Protein AF-A0A7C4L630-F1 (afdb_monomer_lite)

pLDDT: mean 84.35, std 18.17, range [33.28, 98.81]

Secondary structure (DSSP, 8-state):
----HHHHHHHHHHHHHHHHHHHHHHTTSS-TTTTPEEPS--PPEEE-SEEEEETTEEEEE-SEEE---TTPEE--SSSEEEEEEEEETTTEEEEEEEESS-SS---EEEEEEESS-SS--SSEEE-SSSSP-TTT-SEEEEEEEEEETTEEEEEEEEEEEEEEETTEEEEEE--S-TTTTT-EEE-TTS-B-BSSSS-B-B-B-EE-TTS--EEBB--STT-SSBEEEEEGGGTB-GGGSEE-PPPS------SS--TT-----

Sequence (265 aa):
MLLNSNIKLKIITRIFLFLILFSSTYLQAYEDCNLCFNTPWTFSISSDYGPRNVTTGTWFHKGIDYRMPRNTSVTPIEKGVITNIDFSSDKGWYVDVISKDILDYKRIWHYYHIFSGITKTLPVYSCQTLPCTSGNKTWELKNATLVNPNNENDIKYSLVIIQWNGNYALNVYCIGNLELENLNIRNADGTYIMSNNTTRAITRSDVDVGVPFAPSGNSGISGSYHLHLGVNNGDDNPLRYLIHTPDINPTVVINNPPDRHIFMR

Foldseek 3Di:
DDDDVVVVVVVVVVVVVVVVVVVVVVVVPPDLAPQAFAPLDDFDWPAFFAWDQDPVGIDTQLFIKGQADFQPFDADSAKFFWADFDADQAFFTKTWTWHDPDPPDIKIKIKGQFADDRDPDPWGFTADDPPGDPQGGQKTWHWFWWADPVHRVLTDIFIWIFGDDHQATCAIETGDDPSQWQTWTADPVRDTHHNDPPHTHTYDGIGHGPDGRTTWHGYHPNVHTIITMHMPSSPDYSVSRHDDDPDPPPPDDDDDDDPDDDDDD

Radius of gyration: 25.7 Å; chains: 1; bounding box: 92×46×64 Å

Structure (mmCIF, N/CA/C/O backbone):
data_AF-A0A7C4L630-F1
#
_entry.id   AF-A0A7C4L630-F1
#
loop_
_atom_site.group_PDB
_atom_site.id
_atom_site.type_symbol
_atom_site.label_atom_id
_atom_site.label_alt_id
_atom_site.label_comp_id
_atom_site.label_asym_id
_atom_site.label_entity_id
_atom_site.label_seq_id
_atom_site.pdbx_PDB_ins_code
_atom_site.Cartn_x
_atom_site.Cartn_y
_atom_site.Cartn_z
_atom_site.occupancy
_atom_site.B_iso_or_equiv
_atom_site.auth_seq_id
_atom_site.auth_comp_id
_atom_site.auth_asym_id
_atom_site.auth_atom_id
_atom_site.pdbx_PDB_model_num
ATOM 1 N N . MET A 1 1 ? 71.734 -31.069 -16.315 1.00 49.81 1 MET A N 1
ATOM 2 C CA . MET A 1 1 ? 71.609 -29.650 -15.914 1.00 49.81 1 MET A CA 1
ATOM 3 C C . MET A 1 1 ? 70.571 -29.570 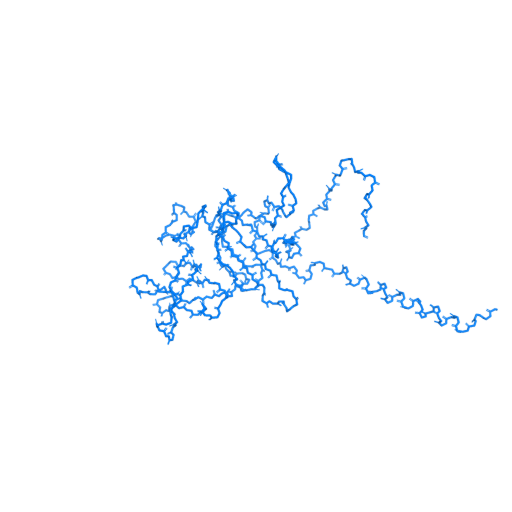-14.795 1.00 49.81 1 MET A C 1
ATOM 5 O O . MET A 1 1 ? 69.376 -29.619 -15.055 1.00 49.81 1 MET A O 1
ATOM 9 N N . LEU A 1 2 ? 71.023 -29.615 -13.539 1.00 49.00 2 LEU A N 1
ATOM 10 C CA . LEU A 1 2 ? 70.155 -29.584 -12.358 1.00 49.00 2 LEU A CA 1
ATOM 11 C C . LEU A 1 2 ? 69.692 -28.140 -12.142 1.00 49.00 2 LEU A C 1
ATOM 13 O O . LEU A 1 2 ? 70.467 -27.311 -11.673 1.00 49.00 2 LEU A O 1
ATOM 17 N N . LEU A 1 3 ? 68.448 -27.817 -12.509 1.00 47.34 3 LEU A N 1
ATOM 18 C CA . LEU A 1 3 ? 67.854 -26.554 -12.071 1.00 47.34 3 LEU A CA 1
ATOM 19 C C . LEU A 1 3 ? 67.805 -26.550 -10.538 1.00 47.34 3 LEU A C 1
ATOM 21 O O . LEU A 1 3 ? 67.148 -27.397 -9.930 1.00 47.34 3 LEU A O 1
ATOM 25 N N . ASN A 1 4 ? 68.527 -25.589 -9.963 1.00 54.28 4 ASN A N 1
ATOM 26 C CA . ASN A 1 4 ? 68.663 -25.300 -8.540 1.00 54.28 4 ASN A CA 1
ATOM 27 C C . ASN A 1 4 ? 67.288 -25.377 -7.844 1.00 54.28 4 ASN A C 1
ATOM 29 O O . ASN A 1 4 ? 66.337 -24.726 -8.289 1.00 54.28 4 ASN A O 1
ATOM 33 N N . SER A 1 5 ? 67.154 -26.192 -6.791 1.00 58.41 5 SER A N 1
ATOM 34 C CA . SER A 1 5 ? 65.859 -26.515 -6.157 1.00 58.41 5 SER A CA 1
ATOM 35 C C . SER A 1 5 ? 65.092 -25.267 -5.696 1.00 58.41 5 SER A C 1
ATOM 37 O O . SER A 1 5 ? 63.864 -25.229 -5.761 1.00 58.41 5 SER A O 1
ATOM 39 N N . ASN A 1 6 ? 65.821 -24.200 -5.359 1.00 58.34 6 ASN A N 1
ATOM 40 C CA . ASN A 1 6 ? 65.282 -22.889 -4.999 1.00 58.34 6 ASN A CA 1
ATOM 41 C C . ASN A 1 6 ? 64.527 -22.179 -6.138 1.00 58.34 6 ASN A C 1
ATOM 43 O O . ASN A 1 6 ? 63.609 -21.403 -5.876 1.00 58.34 6 ASN A O 1
ATOM 47 N N . ILE A 1 7 ? 64.881 -22.433 -7.403 1.00 59.25 7 ILE A N 1
ATOM 48 C CA . ILE A 1 7 ? 64.193 -21.859 -8.572 1.00 59.25 7 ILE A CA 1
ATOM 49 C C . ILE A 1 7 ? 62.893 -22.624 -8.842 1.00 59.25 7 ILE A C 1
ATOM 51 O O . ILE A 1 7 ? 61.859 -22.004 -9.087 1.00 59.25 7 ILE A O 1
ATOM 55 N N . LYS A 1 8 ? 62.916 -23.961 -8.719 1.00 57.72 8 LYS A N 1
ATOM 56 C CA . LYS A 1 8 ? 61.714 -24.799 -8.864 1.00 57.72 8 LYS A CA 1
ATOM 57 C C . LYS A 1 8 ? 60.660 -24.460 -7.811 1.00 57.72 8 LYS A C 1
ATOM 59 O O . LYS A 1 8 ? 59.495 -24.309 -8.163 1.00 57.72 8 LYS A O 1
ATOM 64 N N . LEU A 1 9 ? 61.069 -24.262 -6.555 1.00 59.97 9 LEU A N 1
ATOM 65 C CA . LEU A 1 9 ? 60.148 -23.901 -5.478 1.00 59.97 9 LEU A CA 1
ATOM 66 C C . LEU A 1 9 ? 59.488 -22.537 -5.734 1.00 59.97 9 LEU A C 1
ATOM 68 O O . LEU A 1 9 ? 58.269 -22.445 -5.697 1.00 59.97 9 LEU A O 1
ATOM 72 N N . LYS A 1 10 ? 60.262 -21.508 -6.112 1.00 61.53 10 LYS A N 1
ATOM 73 C CA . LYS A 1 10 ? 59.728 -20.165 -6.417 1.00 61.53 10 LYS A CA 1
ATOM 74 C C . LYS A 1 10 ? 58.750 -20.146 -7.597 1.00 61.53 10 LYS A C 1
ATOM 76 O O . LYS A 1 10 ? 57.787 -19.382 -7.564 1.00 61.53 10 LYS A O 1
ATOM 81 N N . ILE A 1 11 ? 58.983 -20.961 -8.628 1.00 64.50 11 ILE A N 1
ATOM 82 C CA . ILE A 1 11 ? 58.073 -21.080 -9.778 1.00 64.50 11 ILE A CA 1
ATOM 83 C C . ILE A 1 11 ? 56.770 -21.773 -9.358 1.00 64.50 11 ILE A C 1
ATOM 85 O O . ILE A 1 11 ? 55.696 -21.273 -9.680 1.00 64.50 11 ILE A O 1
ATOM 89 N N . ILE A 1 12 ? 56.851 -22.854 -8.574 1.00 64.88 12 ILE A N 1
ATOM 90 C CA . ILE A 1 12 ? 55.670 -23.559 -8.054 1.00 64.88 12 ILE A CA 1
ATOM 91 C C . ILE A 1 12 ? 54.844 -22.636 -7.149 1.00 64.88 12 ILE A C 1
ATOM 93 O O . ILE A 1 12 ? 53.636 -22.542 -7.339 1.00 64.88 12 ILE A O 1
ATOM 97 N N . THR A 1 13 ? 55.473 -21.884 -6.235 1.00 65.00 13 THR A N 1
ATOM 98 C CA . THR A 1 13 ? 54.755 -20.945 -5.353 1.00 65.00 13 THR A CA 1
ATOM 99 C C . THR A 1 13 ? 54.056 -19.836 -6.141 1.00 65.00 13 THR A C 1
ATOM 101 O O . THR A 1 13 ? 52.931 -19.475 -5.810 1.00 65.00 13 THR A O 1
ATOM 104 N N . ARG A 1 14 ? 54.678 -19.311 -7.208 1.00 63.75 14 ARG A N 1
ATOM 105 C CA . ARG A 1 14 ? 54.066 -18.273 -8.059 1.00 63.75 14 ARG A CA 1
ATOM 106 C C . ARG A 1 14 ? 52.891 -18.799 -8.877 1.00 63.75 14 ARG A C 1
ATOM 108 O O . ARG A 1 14 ? 51.888 -18.105 -8.969 1.00 63.75 14 ARG A O 1
ATOM 115 N N . ILE A 1 15 ? 52.990 -20.012 -9.423 1.00 65.38 15 ILE A N 1
ATOM 116 C CA . ILE A 1 15 ? 51.882 -20.658 -10.144 1.00 65.38 15 ILE A CA 1
ATOM 117 C C . ILE A 1 15 ? 50.716 -20.940 -9.188 1.00 65.38 15 ILE A C 1
ATOM 119 O O . ILE A 1 15 ? 49.569 -20.682 -9.539 1.00 65.38 15 ILE A O 1
ATOM 123 N N . PHE A 1 16 ? 51.001 -21.380 -7.958 1.00 65.19 16 PHE A N 1
ATOM 124 C CA . PHE A 1 16 ? 49.979 -21.605 -6.933 1.00 65.19 16 PHE A CA 1
ATOM 125 C C . PHE A 1 16 ? 49.281 -20.301 -6.514 1.00 65.19 16 PHE A C 1
ATOM 127 O O . PHE A 1 16 ? 48.060 -20.270 -6.412 1.00 65.19 16 PHE A O 1
ATOM 134 N N . LEU A 1 17 ? 50.029 -19.200 -6.350 1.00 60.97 17 LEU A N 1
ATOM 135 C CA . LEU A 1 17 ? 49.451 -17.885 -6.046 1.00 60.97 17 LEU A CA 1
ATOM 136 C C . LEU A 1 17 ? 48.575 -17.358 -7.196 1.00 60.97 17 LEU A C 1
ATOM 138 O O . LEU A 1 17 ? 47.521 -16.779 -6.954 1.00 60.97 17 LEU A O 1
ATOM 142 N N . PHE A 1 18 ? 48.997 -17.582 -8.445 1.00 58.03 18 PHE A N 1
ATOM 143 C CA . PHE A 1 18 ? 48.246 -17.179 -9.638 1.00 58.03 18 PHE A CA 1
ATOM 144 C C . PHE A 1 18 ? 46.960 -18.001 -9.807 1.00 58.03 18 PHE A C 1
ATOM 146 O O . PHE A 1 18 ? 45.927 -17.445 -10.163 1.00 58.03 18 PHE A O 1
ATOM 153 N N . LEU A 1 19 ? 46.999 -19.301 -9.489 1.00 59.66 19 LEU A N 1
ATOM 154 C CA . LEU A 1 19 ? 45.824 -20.177 -9.458 1.00 59.66 19 LEU A CA 1
ATOM 155 C C . LEU A 1 19 ? 44.846 -19.802 -8.341 1.00 59.66 19 LEU A C 1
ATOM 157 O O . LEU A 1 19 ? 43.645 -19.813 -8.586 1.00 59.66 19 LEU A O 1
ATOM 161 N N . ILE A 1 20 ? 45.330 -19.412 -7.156 1.00 59.72 20 ILE A N 1
ATOM 162 C CA . ILE A 1 20 ? 44.464 -18.907 -6.078 1.00 59.72 20 ILE A CA 1
ATOM 163 C C . ILE A 1 20 ? 43.768 -17.616 -6.527 1.00 59.72 20 ILE A C 1
ATOM 165 O O . ILE A 1 20 ? 42.547 -17.526 -6.421 1.00 59.72 20 ILE A O 1
ATOM 169 N N . LEU A 1 21 ? 44.506 -16.671 -7.121 1.00 54.66 21 LEU A N 1
ATOM 170 C CA . LEU A 1 21 ? 43.946 -15.410 -7.622 1.00 54.66 21 LEU A CA 1
ATOM 171 C C . LEU A 1 21 ? 42.946 -15.608 -8.780 1.00 54.66 21 LEU A C 1
ATOM 173 O O . LEU A 1 21 ? 41.929 -14.919 -8.822 1.00 54.66 21 LEU A O 1
ATOM 177 N N . PHE A 1 22 ? 43.178 -16.576 -9.675 1.00 51.09 22 PHE A N 1
ATOM 178 C CA . PHE A 1 22 ? 42.223 -16.943 -10.735 1.00 51.09 22 PHE A CA 1
ATOM 179 C C . PHE A 1 22 ? 41.024 -17.755 -10.221 1.00 51.09 22 PHE A C 1
ATOM 181 O O . PHE A 1 22 ? 39.932 -17.652 -10.774 1.00 51.09 22 PHE A O 1
ATOM 188 N N . SER A 1 23 ? 41.186 -18.540 -9.153 1.00 49.16 23 SER A N 1
ATOM 189 C CA . SER A 1 23 ? 40.065 -19.244 -8.516 1.00 49.16 23 SER A CA 1
ATOM 190 C C . SER A 1 23 ? 39.160 -18.302 -7.717 1.00 49.16 23 SER A C 1
ATOM 192 O O . SER A 1 23 ? 37.956 -18.532 -7.649 1.00 49.16 23 SER A O 1
ATOM 194 N N . SER A 1 24 ? 39.705 -17.203 -7.178 1.00 46.53 24 SER A N 1
ATOM 195 C CA . SER A 1 24 ? 38.914 -16.183 -6.481 1.00 46.53 24 SER A CA 1
ATOM 196 C C . SER A 1 24 ? 38.112 -15.279 -7.417 1.00 46.53 24 SER A C 1
ATOM 198 O O . SER A 1 24 ? 37.096 -14.746 -6.989 1.00 46.53 24 SER A O 1
ATOM 200 N N . THR A 1 25 ? 38.507 -15.122 -8.686 1.00 47.72 25 THR A N 1
ATOM 201 C CA . THR A 1 25 ? 37.694 -14.389 -9.676 1.00 47.72 25 THR A CA 1
ATOM 202 C C . THR A 1 25 ? 36.624 -15.268 -10.325 1.00 47.72 25 THR A C 1
ATOM 204 O O . THR A 1 25 ? 35.580 -14.757 -10.720 1.00 47.72 25 THR A O 1
ATOM 207 N N . TYR A 1 26 ? 36.826 -16.589 -10.386 1.00 43.97 26 TYR A N 1
ATOM 208 C CA . TYR A 1 26 ? 35.827 -17.525 -10.920 1.00 43.97 26 TYR A CA 1
ATOM 209 C C . TYR A 1 26 ? 34.630 -17.763 -9.990 1.00 43.97 26 TYR A C 1
ATOM 211 O O . TYR A 1 26 ? 33.567 -18.155 -10.466 1.00 43.97 26 TYR A O 1
ATOM 219 N N . LEU A 1 27 ? 34.761 -17.500 -8.685 1.00 41.88 27 LEU A N 1
ATOM 220 C CA . LEU A 1 27 ? 33.647 -17.650 -7.740 1.00 41.88 27 LEU A CA 1
ATOM 221 C C . LEU A 1 27 ? 32.671 -16.464 -7.723 1.00 41.88 27 LEU A C 1
ATOM 223 O O . LEU A 1 27 ? 31.638 -16.549 -7.070 1.00 41.88 27 LEU A O 1
ATOM 227 N N . GLN A 1 28 ? 32.968 -15.372 -8.432 1.00 43.38 28 GLN A N 1
ATOM 228 C CA . GLN A 1 28 ? 32.137 -14.162 -8.420 1.00 43.38 28 GLN A CA 1
ATOM 229 C C . GLN A 1 28 ? 31.212 -14.036 -9.641 1.00 43.38 28 GLN A C 1
ATOM 231 O O . GLN A 1 28 ? 30.441 -13.089 -9.730 1.00 43.38 28 GLN A O 1
ATOM 236 N N . ALA A 1 29 ? 31.259 -15.010 -10.555 1.00 41.31 29 ALA A N 1
ATOM 237 C CA . ALA A 1 29 ? 30.345 -15.129 -11.693 1.00 41.31 29 ALA A CA 1
ATOM 238 C C . ALA A 1 29 ? 29.257 -16.205 -11.477 1.00 41.31 29 ALA A C 1
ATOM 240 O O . ALA A 1 29 ? 28.529 -16.550 -12.408 1.00 41.31 29 ALA A O 1
ATOM 241 N N . TYR A 1 30 ? 29.152 -16.758 -10.262 1.00 40.75 30 TYR A N 1
ATOM 242 C CA . TYR A 1 30 ? 28.139 -17.749 -9.911 1.00 40.75 30 TYR A CA 1
ATOM 243 C C . TYR A 1 30 ? 26.886 -17.047 -9.364 1.00 40.75 30 TYR A C 1
ATOM 245 O O . TYR A 1 30 ? 26.807 -16.692 -8.192 1.00 40.75 30 TYR A O 1
ATOM 253 N N . GLU A 1 31 ? 25.923 -16.885 -10.273 1.00 44.56 31 GLU A N 1
ATOM 254 C CA . GLU A 1 31 ? 24.504 -16.577 -10.063 1.00 44.56 31 GLU A CA 1
ATOM 255 C C . GLU A 1 31 ? 24.132 -15.148 -9.640 1.00 44.56 31 GLU A C 1
ATOM 257 O O . GLU A 1 31 ? 23.913 -14.858 -8.465 1.00 44.56 31 GLU A O 1
ATOM 262 N N . ASP A 1 32 ? 23.815 -14.319 -10.641 1.00 49.84 32 ASP A N 1
ATOM 263 C CA . ASP A 1 32 ? 22.936 -13.142 -10.490 1.00 49.84 32 ASP A CA 1
ATOM 264 C C . ASP A 1 32 ? 21.565 -13.488 -9.853 1.00 49.84 32 ASP A C 1
ATOM 266 O O . ASP A 1 32 ? 20.802 -12.587 -9.521 1.00 49.84 32 ASP A O 1
ATOM 270 N N . CYS A 1 33 ? 21.233 -14.775 -9.656 1.00 55.44 33 CYS A N 1
ATOM 271 C CA . CYS A 1 33 ? 19.903 -15.227 -9.248 1.00 55.44 33 CYS A CA 1
ATOM 272 C C . CYS A 1 33 ? 19.807 -16.005 -7.926 1.00 55.44 33 CYS A C 1
ATOM 274 O O . CYS A 1 33 ? 18.721 -16.457 -7.567 1.00 55.44 33 CYS A O 1
ATOM 276 N N . ASN A 1 34 ? 20.879 -16.071 -7.127 1.00 49.78 34 ASN A N 1
ATOM 277 C CA . ASN A 1 34 ? 20.826 -16.666 -5.779 1.00 49.78 34 ASN A CA 1
ATOM 278 C C . ASN A 1 34 ? 19.935 -15.882 -4.781 1.00 49.78 34 ASN A C 1
ATOM 280 O O . ASN A 1 34 ? 19.677 -16.342 -3.671 1.00 49.78 34 ASN A O 1
ATOM 284 N N . LEU A 1 35 ? 19.450 -14.698 -5.174 1.00 63.44 35 LEU A N 1
ATOM 285 C CA . LEU A 1 35 ? 18.524 -13.845 -4.416 1.00 63.44 35 LEU A CA 1
ATOM 286 C C . LEU A 1 35 ? 17.302 -13.410 -5.250 1.00 63.44 35 LEU A C 1
ATOM 288 O O . LEU A 1 35 ? 16.660 -12.414 -4.917 1.00 63.44 35 LEU A O 1
ATOM 292 N N . CYS A 1 36 ? 16.985 -14.111 -6.345 1.00 76.62 36 CYS A N 1
ATOM 293 C CA . CYS A 1 36 ? 15.807 -13.777 -7.140 1.00 76.62 36 CYS A CA 1
ATOM 294 C C . CYS A 1 36 ? 14.512 -14.173 -6.415 1.00 76.62 36 CYS A C 1
ATOM 296 O O . CYS A 1 36 ? 14.332 -15.315 -5.991 1.00 76.62 36 CYS A O 1
ATOM 298 N N . PHE A 1 37 ? 13.555 -13.255 -6.369 1.00 84.00 37 PHE A N 1
ATOM 299 C CA . PHE A 1 37 ? 12.196 -13.506 -5.913 1.00 84.00 37 PHE A CA 1
ATOM 300 C C . PHE A 1 37 ? 11.323 -13.978 -7.070 1.00 84.00 37 PHE A C 1
ATOM 302 O O . PHE A 1 37 ? 11.448 -13.503 -8.199 1.00 84.00 37 PHE A O 1
ATOM 309 N N . ASN A 1 38 ? 10.376 -14.873 -6.794 1.00 85.25 38 ASN A N 1
ATOM 310 C CA . ASN A 1 38 ? 9.290 -15.104 -7.740 1.00 85.25 38 ASN A CA 1
ATOM 311 C C . ASN A 1 38 ? 8.512 -13.800 -7.924 1.00 85.25 38 ASN A C 1
ATOM 313 O O . ASN A 1 38 ? 8.118 -13.175 -6.937 1.00 85.25 38 ASN A O 1
ATOM 317 N N . THR A 1 39 ? 8.240 -13.420 -9.172 1.00 84.00 39 THR A N 1
ATOM 318 C CA . THR A 1 39 ? 7.296 -12.332 -9.433 1.00 84.00 39 THR A CA 1
ATOM 319 C C . THR A 1 39 ? 5.936 -12.745 -8.854 1.00 84.00 39 THR A C 1
ATOM 321 O O . THR A 1 39 ? 5.407 -13.782 -9.263 1.00 84.00 39 THR A O 1
ATOM 324 N N . PRO A 1 40 ? 5.342 -11.997 -7.904 1.00 84.88 40 PRO A N 1
ATOM 325 C CA . PRO A 1 40 ? 4.142 -12.468 -7.210 1.00 84.88 40 PRO A CA 1
ATOM 326 C C . PRO A 1 40 ? 2.872 -12.440 -8.075 1.00 84.88 40 PRO A C 1
ATOM 328 O O . PRO A 1 40 ? 1.794 -12.805 -7.605 1.00 84.88 40 PRO A O 1
ATOM 331 N N . TRP A 1 41 ? 2.973 -11.953 -9.314 1.00 86.94 41 TRP A N 1
ATOM 332 C CA . TRP A 1 41 ? 1.862 -11.733 -10.233 1.00 86.94 41 TRP A CA 1
ATOM 333 C C . TRP A 1 41 ? 2.213 -12.281 -11.619 1.00 86.94 41 TRP A C 1
ATOM 335 O O . TRP A 1 41 ? 3.379 -12.387 -11.986 1.00 86.94 41 TRP A O 1
ATOM 345 N N . THR A 1 42 ? 1.189 -12.584 -12.414 1.00 88.69 42 THR A N 1
ATOM 346 C CA . THR A 1 42 ? 1.330 -13.168 -13.760 1.00 88.69 42 THR A CA 1
ATOM 347 C C . THR A 1 42 ? 1.097 -12.161 -14.891 1.00 88.69 42 THR A C 1
ATOM 349 O O . THR A 1 42 ? 0.960 -12.546 -16.051 1.00 88.69 42 THR A O 1
ATOM 352 N N . PHE A 1 43 ? 1.010 -10.866 -14.574 1.00 91.81 43 PHE A N 1
ATOM 353 C CA . PHE A 1 43 ? 0.780 -9.824 -15.574 1.00 91.81 43 PHE A CA 1
ATOM 354 C C . PHE A 1 43 ? 2.019 -9.610 -16.443 1.00 91.81 43 PHE A C 1
ATOM 356 O O . PHE A 1 43 ? 3.147 -9.695 -15.971 1.00 91.81 43 PHE A O 1
ATOM 363 N N . SER A 1 44 ? 1.806 -9.289 -17.718 1.00 91.62 44 SER A N 1
ATOM 364 C CA . SER A 1 44 ? 2.895 -8.944 -18.632 1.00 91.62 44 SER A CA 1
ATOM 365 C C . SER A 1 44 ? 3.482 -7.573 -18.302 1.00 91.62 44 SER A C 1
ATOM 367 O O . SER A 1 44 ? 2.727 -6.633 -18.016 1.00 91.62 44 SER A O 1
ATOM 369 N N . ILE A 1 45 ? 4.793 -7.428 -18.474 1.00 92.31 45 ILE A N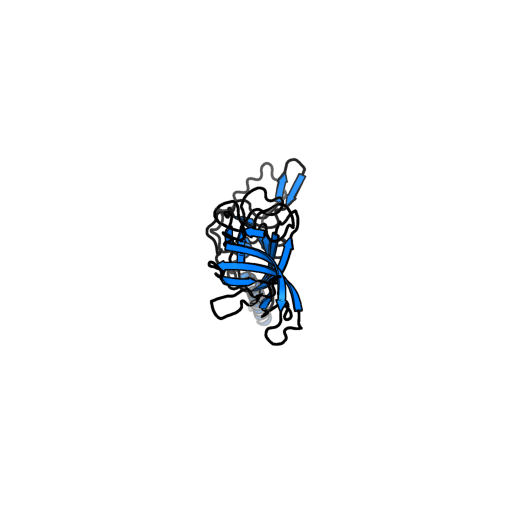 1
ATOM 370 C CA . ILE A 1 45 ? 5.459 -6.126 -18.470 1.00 92.31 45 ILE A CA 1
ATOM 371 C C . ILE A 1 45 ? 4.995 -5.327 -19.702 1.00 92.31 45 ILE A C 1
ATOM 373 O O . ILE A 1 45 ? 5.017 -5.809 -20.833 1.00 92.31 45 ILE A O 1
ATOM 377 N N . SER A 1 46 ? 4.491 -4.117 -19.473 1.00 92.38 46 SER A N 1
ATOM 378 C CA . SER A 1 46 ? 4.108 -3.132 -20.495 1.00 92.38 46 SER A CA 1
ATOM 379 C C . SER A 1 46 ? 5.227 -2.169 -20.866 1.00 92.38 46 SER A C 1
ATOM 381 O O . SER A 1 46 ? 5.153 -1.574 -21.940 1.00 92.38 46 SER A O 1
ATOM 383 N N . SER A 1 47 ? 6.186 -1.949 -19.966 1.00 91.50 47 SER A N 1
ATOM 384 C CA . SER A 1 47 ? 7.253 -0.959 -20.123 1.00 91.50 47 SER A CA 1
ATOM 385 C C . SER A 1 47 ? 8.449 -1.340 -19.250 1.00 91.50 47 SER A C 1
ATOM 387 O O . SER A 1 47 ? 8.309 -1.453 -18.033 1.00 91.50 47 SER A O 1
ATOM 389 N N . ASP A 1 48 ? 9.618 -1.517 -19.865 1.00 91.25 48 ASP A N 1
ATOM 390 C CA . ASP A 1 48 ? 10.836 -1.981 -19.185 1.00 91.25 48 ASP A CA 1
ATOM 391 C C . ASP A 1 48 ? 11.610 -0.870 -18.465 1.00 91.25 48 ASP A C 1
ATOM 393 O O . ASP A 1 48 ? 11.426 0.320 -18.717 1.00 91.25 48 ASP A O 1
ATOM 397 N N . TYR A 1 49 ? 12.551 -1.236 -17.610 1.00 93.31 49 TYR A N 1
ATOM 398 C CA . TYR A 1 49 ? 13.488 -0.290 -17.013 1.00 93.31 49 TYR A CA 1
ATOM 399 C C . TYR A 1 49 ? 14.445 0.274 -18.071 1.00 93.31 49 TYR A C 1
ATOM 401 O O . TYR A 1 49 ? 14.904 -0.455 -18.951 1.00 93.31 49 TYR A O 1
ATOM 409 N N . GLY A 1 50 ? 14.781 1.564 -17.989 1.00 92.38 50 GLY A N 1
ATOM 410 C CA . GLY A 1 50 ? 15.863 2.140 -18.793 1.00 92.38 50 GLY A CA 1
ATOM 411 C C . GLY A 1 50 ? 15.500 3.370 -19.631 1.00 92.38 50 GLY A C 1
ATOM 412 O O . GLY A 1 50 ? 14.423 3.955 -19.480 1.00 92.38 50 GLY A O 1
ATOM 413 N N . PRO A 1 51 ? 16.413 3.804 -20.520 1.00 88.94 51 PRO A N 1
ATOM 414 C CA . PRO A 1 51 ? 16.256 5.037 -21.277 1.00 88.94 51 PRO A CA 1
ATOM 415 C C . PRO A 1 51 ? 15.130 4.941 -22.311 1.00 88.94 51 PRO A C 1
ATOM 417 O O . PRO A 1 51 ? 14.802 3.874 -22.833 1.00 88.94 51 PRO A O 1
ATOM 420 N N . ARG A 1 52 ? 14.543 6.092 -22.622 1.00 83.12 52 ARG A N 1
ATOM 421 C CA . ARG A 1 52 ? 13.491 6.275 -23.616 1.00 83.12 52 ARG A CA 1
ATOM 422 C C . ARG A 1 52 ? 13.799 7.501 -24.457 1.00 83.12 52 ARG A C 1
ATOM 424 O O . ARG A 1 52 ? 14.045 8.581 -23.920 1.00 83.12 52 ARG A O 1
ATOM 431 N N . ASN A 1 53 ? 13.695 7.335 -25.769 1.00 80.69 53 ASN A N 1
ATOM 432 C CA . ASN A 1 53 ? 13.682 8.452 -26.703 1.00 80.69 53 ASN A CA 1
ATOM 433 C C . ASN A 1 53 ? 12.233 8.899 -26.894 1.00 80.69 53 ASN A C 1
ATOM 435 O O . ASN A 1 53 ? 11.400 8.123 -27.362 1.00 80.69 53 ASN A O 1
ATOM 439 N N . VAL A 1 54 ? 11.931 10.137 -26.514 1.00 78.81 54 VAL A N 1
ATOM 440 C CA . VAL A 1 54 ? 10.623 10.771 -26.715 1.00 78.81 54 VAL A CA 1
ATOM 441 C C . VAL A 1 54 ? 10.783 12.028 -27.558 1.00 78.81 54 VAL A C 1
ATOM 443 O O . VAL A 1 54 ? 11.873 12.579 -27.683 1.00 78.81 54 VAL A O 1
ATOM 446 N N . THR A 1 55 ? 9.691 12.511 -28.147 1.00 77.25 55 THR A N 1
ATOM 447 C CA . THR A 1 55 ? 9.712 13.644 -29.088 1.00 77.25 55 THR A CA 1
ATOM 448 C C . THR A 1 55 ? 10.353 14.910 -28.506 1.00 77.25 55 THR A C 1
ATOM 450 O O . THR A 1 55 ? 10.922 15.707 -29.244 1.00 77.25 55 THR A O 1
ATOM 453 N N . THR A 1 56 ? 10.287 15.098 -27.186 1.00 79.62 56 THR A N 1
ATOM 454 C CA . THR A 1 56 ? 10.809 16.276 -26.477 1.00 79.62 56 THR A CA 1
ATOM 455 C C . THR A 1 56 ? 12.163 16.049 -25.795 1.00 79.62 56 THR A C 1
ATOM 457 O O . THR A 1 56 ? 12.606 16.918 -25.048 1.00 79.62 56 THR A O 1
ATOM 460 N N . GLY A 1 57 ? 12.822 14.902 -26.007 1.00 82.88 57 GLY A N 1
ATOM 461 C CA . GLY A 1 57 ? 14.137 14.602 -25.433 1.00 82.88 57 GLY A CA 1
ATOM 462 C C . GLY A 1 57 ? 14.300 13.148 -24.990 1.00 82.88 57 GLY A C 1
ATOM 463 O O . GLY A 1 57 ? 13.697 12.229 -25.538 1.00 82.88 57 GLY A O 1
ATOM 464 N N . THR A 1 58 ? 15.129 12.931 -23.973 1.00 81.75 58 THR A N 1
ATOM 465 C CA . THR A 1 58 ? 15.345 11.610 -23.373 1.00 81.75 58 THR A CA 1
ATOM 466 C C . THR A 1 58 ? 14.847 11.599 -21.940 1.00 81.75 58 THR A C 1
ATOM 468 O O . THR A 1 58 ? 15.154 12.513 -21.175 1.00 81.75 58 THR A O 1
ATOM 471 N N . TRP A 1 59 ? 14.133 10.548 -21.554 1.00 86.19 59 TRP A N 1
ATOM 472 C CA . TRP A 1 59 ? 13.780 10.300 -20.156 1.00 86.19 59 TRP A CA 1
ATOM 473 C C . TRP A 1 59 ? 14.169 8.877 -19.766 1.00 86.19 59 TRP A C 1
ATOM 475 O O . TRP A 1 59 ? 14.396 8.030 -20.629 1.00 86.19 59 TRP A O 1
ATOM 485 N N . PHE A 1 60 ? 14.304 8.625 -18.468 1.00 89.06 60 PHE A N 1
ATOM 486 C CA . PHE A 1 60 ? 14.707 7.325 -17.949 1.00 89.06 60 PHE A CA 1
ATOM 487 C C . PHE A 1 60 ? 13.576 6.733 -17.117 1.00 89.06 60 PHE A C 1
ATOM 489 O O . PHE A 1 60 ? 13.124 7.349 -16.150 1.00 89.06 60 PHE A O 1
ATOM 496 N N . HIS A 1 61 ? 13.126 5.541 -17.496 1.00 92.75 61 HIS A N 1
ATOM 497 C CA . HIS A 1 61 ? 12.091 4.821 -16.780 1.00 92.75 61 HIS A CA 1
ATOM 498 C C . HIS A 1 61 ? 12.711 4.066 -15.598 1.00 92.75 61 HIS A C 1
ATOM 500 O O . HIS A 1 61 ? 13.430 3.085 -15.779 1.00 92.75 61 HIS A O 1
ATOM 506 N N . LYS A 1 62 ? 12.456 4.572 -14.388 1.00 94.62 62 LYS A N 1
ATOM 507 C CA . LYS A 1 62 ? 13.062 4.152 -13.111 1.00 94.62 62 LYS A CA 1
ATOM 508 C C . LYS A 1 62 ? 12.394 2.929 -12.457 1.00 94.62 62 LYS A C 1
ATOM 510 O O . LYS A 1 62 ? 12.407 2.783 -11.238 1.00 94.62 62 LYS A O 1
ATOM 515 N N . GLY A 1 63 ? 11.808 2.056 -13.267 1.00 95.38 63 GLY A N 1
ATOM 516 C CA . GLY A 1 63 ? 11.123 0.850 -12.817 1.00 95.38 63 GLY A CA 1
ATOM 517 C C . GLY A 1 63 ? 10.630 0.022 -13.997 1.00 95.38 63 GLY A C 1
ATOM 518 O O . GLY A 1 63 ? 11.019 0.269 -15.138 1.00 95.38 63 GLY A O 1
ATOM 519 N N . ILE A 1 64 ? 9.774 -0.951 -13.717 1.00 94.81 64 ILE A N 1
ATOM 520 C CA . ILE A 1 64 ? 9.035 -1.717 -14.724 1.00 94.81 64 ILE A CA 1
ATOM 521 C C . ILE A 1 64 ? 7.536 -1.543 -14.497 1.00 94.81 64 ILE A C 1
ATOM 523 O O . ILE A 1 64 ? 7.077 -1.540 -13.355 1.00 94.81 64 ILE A O 1
ATOM 527 N N . ASP A 1 65 ? 6.769 -1.443 -15.578 1.00 95.62 65 ASP A N 1
ATOM 528 C CA . ASP A 1 65 ? 5.313 -1.328 -15.496 1.00 95.62 65 ASP A CA 1
ATOM 529 C C . ASP A 1 65 ? 4.670 -2.653 -15.859 1.00 95.62 65 ASP A C 1
ATOM 531 O O . ASP A 1 65 ? 4.887 -3.164 -16.956 1.00 95.62 65 ASP A O 1
ATOM 535 N N . TYR A 1 66 ? 3.799 -3.166 -15.002 1.00 95.62 66 TYR A N 1
ATOM 536 C CA . TYR A 1 66 ? 2.975 -4.336 -15.285 1.00 95.62 66 TYR A CA 1
ATOM 537 C C . TYR A 1 66 ? 1.576 -3.916 -15.716 1.00 95.62 66 TYR A C 1
ATOM 539 O O . TYR A 1 66 ? 0.960 -3.085 -15.046 1.00 95.62 66 TYR A O 1
ATOM 547 N N . ARG A 1 67 ? 1.023 -4.547 -16.764 1.00 95.12 67 ARG A N 1
ATOM 548 C CA . ARG A 1 67 ? -0.372 -4.353 -17.219 1.00 95.12 67 ARG A CA 1
ATOM 549 C C . ARG A 1 67 ? -1.372 -4.935 -16.220 1.00 95.12 67 ARG A C 1
ATOM 551 O O . ARG A 1 67 ? -2.038 -5.932 -16.489 1.00 95.12 67 ARG A O 1
ATOM 558 N N . MET A 1 68 ? -1.450 -4.322 -15.049 1.00 95.19 68 MET A N 1
ATOM 559 C CA . MET A 1 68 ? -2.258 -4.772 -13.933 1.00 95.19 68 MET A CA 1
ATOM 560 C C . MET A 1 68 ? -3.605 -4.031 -13.934 1.00 95.19 68 MET A C 1
ATOM 562 O O . MET A 1 68 ? -3.629 -2.813 -13.746 1.00 95.19 68 MET A O 1
ATOM 566 N N . PRO A 1 69 ? -4.738 -4.734 -14.123 1.00 95.00 69 PRO A N 1
ATOM 567 C CA . PRO A 1 69 ? -6.064 -4.124 -14.089 1.00 95.00 69 PRO A CA 1
ATOM 568 C C . PRO A 1 69 ? -6.336 -3.447 -12.751 1.00 95.00 69 PRO A C 1
ATOM 570 O O . PRO A 1 69 ? -5.793 -3.868 -11.732 1.00 95.00 69 PRO A O 1
ATOM 573 N N . ARG A 1 70 ? -7.231 -2.455 -12.737 1.00 95.00 70 ARG A N 1
ATOM 574 C CA . ARG A 1 70 ? -7.716 -1.790 -11.516 1.00 95.00 70 ARG A CA 1
ATOM 575 C C . ARG A 1 70 ? -8.110 -2.790 -10.427 1.00 95.00 70 ARG A C 1
ATOM 577 O O . ARG A 1 70 ? -8.739 -3.803 -10.723 1.00 95.00 70 ARG A O 1
ATOM 584 N N . ASN A 1 71 ? -7.858 -2.426 -9.169 1.00 97.00 71 ASN A N 1
ATOM 585 C CA . ASN A 1 71 ? -8.322 -3.162 -7.990 1.00 97.00 71 ASN A CA 1
ATOM 586 C C . ASN A 1 71 ? -7.814 -4.612 -7.932 1.00 97.00 71 ASN A C 1
ATOM 588 O O . ASN A 1 71 ? -8.385 -5.456 -7.240 1.00 97.00 71 ASN A O 1
ATOM 592 N N . THR A 1 72 ? -6.734 -4.905 -8.651 1.00 97.00 72 THR A N 1
ATOM 593 C CA . THR A 1 72 ? -6.002 -6.152 -8.480 1.00 97.00 72 THR A CA 1
ATOM 594 C C . THR A 1 72 ? -5.202 -6.054 -7.191 1.00 97.00 72 THR A C 1
ATOM 596 O O . THR A 1 72 ? -4.593 -5.025 -6.904 1.00 97.00 72 THR A O 1
ATOM 599 N N . SER A 1 73 ? -5.223 -7.118 -6.398 1.00 96.50 73 SER A N 1
ATOM 600 C CA . SER A 1 73 ? -4.445 -7.206 -5.167 1.00 96.50 73 SER A CA 1
ATOM 601 C C . SER A 1 73 ? -2.948 -7.170 -5.466 1.00 96.50 73 SER A C 1
ATOM 603 O O . SER A 1 73 ? -2.430 -8.057 -6.141 1.00 96.50 73 SER A O 1
ATOM 605 N N . VAL A 1 74 ? -2.260 -6.171 -4.921 1.00 97.88 74 VAL A N 1
ATOM 606 C CA . VAL A 1 74 ? -0.802 -6.059 -4.950 1.00 97.88 74 VAL A CA 1
ATOM 607 C C . VAL A 1 74 ? -0.242 -6.736 -3.710 1.00 97.88 74 VAL A C 1
ATOM 609 O O . VAL A 1 74 ? -0.615 -6.407 -2.582 1.00 97.88 74 VAL A O 1
ATOM 612 N N . THR A 1 75 ? 0.649 -7.692 -3.933 1.00 96.75 75 THR A N 1
ATOM 613 C CA . THR A 1 75 ? 1.410 -8.410 -2.907 1.00 96.75 75 THR A CA 1
ATOM 614 C C . THR A 1 75 ? 2.870 -7.959 -2.945 1.00 96.75 75 THR A C 1
ATOM 616 O O . THR A 1 75 ? 3.359 -7.583 -4.018 1.00 96.75 75 THR A O 1
ATOM 619 N N . PRO A 1 76 ? 3.574 -7.955 -1.800 1.00 95.31 76 PRO A N 1
ATOM 620 C CA . PRO A 1 76 ? 4.955 -7.501 -1.762 1.00 95.31 76 PRO A CA 1
ATOM 621 C C . PRO A 1 76 ? 5.885 -8.533 -2.421 1.00 95.31 76 PRO A C 1
ATOM 623 O O . PRO A 1 76 ? 5.637 -9.739 -2.335 1.00 95.31 76 PRO A O 1
ATOM 626 N N . ILE A 1 77 ? 6.960 -8.056 -3.057 1.00 93.69 77 ILE A N 1
ATOM 627 C CA . ILE A 1 77 ? 8.023 -8.899 -3.631 1.00 93.69 77 ILE A CA 1
ATOM 628 C C . ILE A 1 77 ? 8.741 -9.694 -2.535 1.00 93.69 77 ILE A C 1
ATOM 630 O O . ILE A 1 77 ? 8.990 -10.888 -2.682 1.00 93.69 77 ILE A O 1
ATOM 634 N N . GLU A 1 78 ? 9.041 -9.033 -1.420 1.00 90.88 78 GLU A N 1
ATOM 635 C CA . GLU A 1 78 ? 9.708 -9.627 -0.269 1.00 90.88 78 GLU A CA 1
ATOM 636 C C . GLU A 1 78 ? 9.096 -9.133 1.039 1.00 90.88 78 GLU A C 1
ATOM 638 O O . GLU A 1 78 ? 8.397 -8.117 1.074 1.00 90.88 78 GLU A O 1
ATOM 643 N N . LYS A 1 79 ? 9.373 -9.851 2.129 1.00 92.75 79 LYS A N 1
ATOM 644 C CA . LYS A 1 79 ? 8.933 -9.438 3.457 1.00 92.75 79 LYS A CA 1
ATOM 645 C C . LYS A 1 79 ? 9.593 -8.119 3.847 1.00 92.75 79 LYS A C 1
ATOM 647 O O . LYS A 1 79 ? 10.808 -7.938 3.714 1.00 92.75 79 LYS A O 1
ATOM 652 N N . GLY A 1 80 ? 8.799 -7.210 4.394 1.00 94.88 80 GLY A N 1
ATOM 653 C CA . GLY A 1 80 ? 9.294 -5.885 4.717 1.00 94.88 80 GLY A CA 1
ATOM 654 C C . GLY A 1 80 ? 8.370 -5.081 5.604 1.00 94.88 80 GLY A C 1
ATOM 655 O O . GLY A 1 80 ? 7.357 -5.572 6.092 1.00 94.88 80 GLY A O 1
ATOM 656 N N . VAL A 1 81 ? 8.748 -3.826 5.791 1.00 96.38 81 VAL A N 1
ATOM 657 C CA . VAL A 1 81 ? 8.006 -2.827 6.556 1.00 96.38 81 VAL A CA 1
ATOM 658 C C . VAL A 1 81 ? 7.638 -1.694 5.614 1.00 96.38 81 VAL A C 1
ATOM 660 O O . VAL A 1 81 ? 8.495 -1.196 4.881 1.00 96.38 81 VAL A O 1
ATOM 663 N N . ILE A 1 82 ? 6.379 -1.266 5.631 1.00 98.19 82 ILE A N 1
ATOM 664 C CA . ILE A 1 82 ? 5.952 -0.078 4.888 1.00 98.19 82 ILE A CA 1
ATOM 665 C C . ILE A 1 82 ? 6.652 1.145 5.476 1.00 98.19 82 ILE A C 1
ATOM 667 O O . ILE A 1 82 ? 6.466 1.460 6.643 1.00 98.19 82 ILE A O 1
ATOM 671 N N . THR A 1 83 ? 7.432 1.871 4.686 1.00 97.00 83 THR A N 1
ATOM 672 C CA . THR A 1 83 ? 8.104 3.103 5.133 1.00 97.00 83 THR A CA 1
ATOM 673 C C . THR A 1 83 ? 7.383 4.360 4.683 1.00 97.00 83 THR A C 1
ATOM 675 O O . THR A 1 83 ? 7.581 5.417 5.277 1.00 97.00 83 THR A O 1
ATOM 678 N N . ASN A 1 84 ? 6.550 4.263 3.646 1.00 97.62 84 ASN A N 1
ATOM 679 C CA . ASN A 1 84 ? 5.819 5.407 3.124 1.00 97.62 84 ASN A CA 1
ATOM 680 C C . ASN A 1 84 ? 4.449 5.008 2.579 1.00 97.62 84 ASN A C 1
ATOM 682 O O . ASN A 1 84 ? 4.307 3.947 1.977 1.00 97.62 84 ASN A O 1
ATOM 686 N N . ILE A 1 85 ? 3.470 5.888 2.776 1.00 98.19 85 ILE A N 1
ATOM 687 C CA . ILE A 1 85 ? 2.156 5.866 2.130 1.00 98.19 85 ILE A CA 1
ATOM 688 C C . ILE A 1 85 ? 1.853 7.324 1.792 1.00 98.19 85 ILE A C 1
ATOM 690 O O . ILE A 1 85 ? 1.528 8.105 2.688 1.00 98.19 85 ILE A O 1
ATOM 694 N N . ASP A 1 86 ? 1.985 7.715 0.529 1.00 97.44 86 ASP A N 1
ATOM 695 C CA . ASP A 1 86 ? 1.784 9.113 0.130 1.00 97.44 86 ASP A CA 1
ATOM 696 C C . ASP A 1 86 ? 1.354 9.231 -1.338 1.00 97.44 86 ASP A C 1
ATOM 698 O O . ASP A 1 86 ? 1.165 8.234 -2.036 1.00 97.44 86 ASP A O 1
ATOM 702 N N . PHE A 1 87 ? 1.150 10.465 -1.790 1.00 97.44 87 PHE A N 1
ATOM 703 C CA . PHE A 1 87 ? 0.774 10.829 -3.143 1.00 97.44 87 PHE A CA 1
ATOM 704 C C . PHE A 1 87 ? 1.762 11.831 -3.733 1.00 97.44 87 PHE A C 1
ATOM 706 O O . PHE A 1 87 ? 2.037 12.872 -3.132 1.00 97.44 87 PHE A O 1
ATOM 713 N N . SER A 1 88 ? 2.167 11.593 -4.975 1.00 95.50 88 SER A N 1
ATOM 714 C CA . SER A 1 88 ? 2.747 12.615 -5.844 1.00 95.50 88 SER A CA 1
ATOM 715 C C . SER A 1 88 ? 2.110 12.548 -7.232 1.00 95.50 88 SER A C 1
ATOM 717 O O . SER A 1 88 ? 1.533 11.535 -7.621 1.00 95.50 88 SER A O 1
ATOM 719 N N . SER A 1 89 ? 2.154 13.639 -7.996 1.00 93.12 89 SER A N 1
ATOM 720 C CA . SER A 1 89 ? 1.503 13.681 -9.314 1.00 93.12 89 SER A CA 1
ATOM 721 C C . SER A 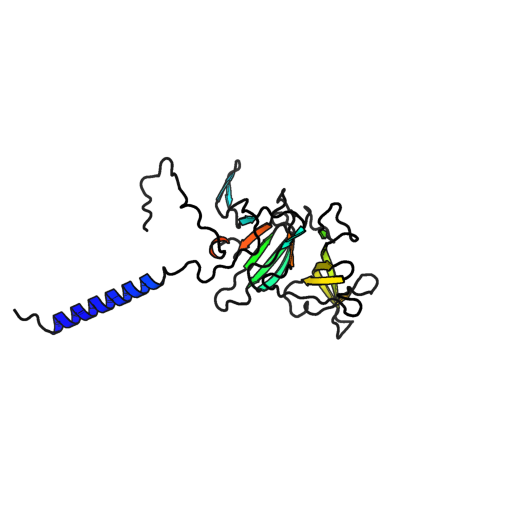1 89 ? 2.118 12.689 -10.306 1.00 93.12 89 SER A C 1
ATOM 723 O O . SER A 1 89 ? 1.400 12.105 -11.116 1.00 93.12 89 SER A O 1
ATOM 725 N N . ASP A 1 90 ? 3.429 12.477 -10.224 1.00 90.94 90 ASP A N 1
ATOM 726 C CA . ASP A 1 90 ? 4.201 11.561 -11.061 1.00 90.94 90 ASP A CA 1
ATOM 727 C C . ASP A 1 90 ? 4.051 10.095 -10.643 1.00 90.94 90 ASP A C 1
ATOM 729 O O . ASP A 1 90 ? 3.945 9.249 -11.520 1.00 90.94 90 ASP A O 1
ATOM 733 N N . LYS A 1 91 ? 3.990 9.788 -9.341 1.00 95.06 91 LYS A N 1
ATOM 734 C CA . LYS A 1 91 ? 3.892 8.408 -8.822 1.00 95.06 91 LYS A CA 1
ATOM 735 C C . LYS A 1 91 ? 2.456 7.960 -8.562 1.00 95.06 91 LYS A C 1
ATOM 737 O O . LYS A 1 91 ? 2.207 6.779 -8.344 1.00 95.06 91 LYS A O 1
ATOM 742 N N . GLY A 1 92 ? 1.508 8.895 -8.542 1.00 97.00 92 GLY A N 1
ATOM 743 C CA . GLY A 1 92 ? 0.187 8.660 -7.975 1.00 97.00 92 GLY A CA 1
ATOM 744 C C . GLY A 1 92 ? 0.251 8.438 -6.469 1.00 97.00 92 GLY A C 1
ATOM 745 O O . GLY A 1 92 ? 1.177 8.889 -5.797 1.00 97.00 92 GLY A O 1
ATOM 746 N N . TRP A 1 93 ? -0.739 7.725 -5.938 1.00 98.06 93 TRP A N 1
ATOM 747 C CA . TRP A 1 93 ? -0.602 7.098 -4.632 1.00 98.06 93 TRP A CA 1
ATOM 748 C C . TRP A 1 93 ? 0.439 5.993 -4.728 1.00 98.06 93 TRP A C 1
ATOM 750 O O . TRP A 1 93 ? 0.435 5.205 -5.679 1.00 98.06 93 TRP A O 1
ATOM 760 N N . TYR A 1 94 ? 1.310 5.933 -3.731 1.00 98.25 94 TYR A N 1
ATOM 761 C CA . TYR A 1 94 ? 2.380 4.960 -3.680 1.00 98.25 94 TYR A CA 1
ATOM 762 C C . TYR A 1 94 ? 2.618 4.431 -2.275 1.00 98.25 94 TYR A C 1
ATOM 764 O O . TYR A 1 94 ? 2.278 5.067 -1.273 1.00 98.25 94 TYR A O 1
ATOM 772 N N . VAL A 1 95 ? 3.236 3.254 -2.233 1.00 98.56 95 VAL A N 1
ATOM 773 C CA . VAL A 1 95 ? 3.777 2.654 -1.019 1.00 98.56 95 VAL A CA 1
ATOM 774 C C . VAL A 1 95 ? 5.233 2.288 -1.251 1.00 98.56 95 VAL A C 1
ATOM 776 O O . VAL A 1 95 ? 5.565 1.677 -2.267 1.00 98.56 95 VAL A O 1
ATOM 779 N N . ASP A 1 96 ? 6.075 2.623 -0.279 1.00 98.06 96 ASP A N 1
ATOM 780 C CA . ASP A 1 96 ? 7.459 2.158 -0.220 1.00 98.06 96 ASP A CA 1
ATOM 781 C C . ASP A 1 96 ? 7.581 1.080 0.860 1.00 98.06 96 ASP A C 1
ATOM 783 O O . ASP A 1 96 ? 7.050 1.245 1.963 1.00 98.06 96 ASP A O 1
ATOM 787 N N . VAL A 1 97 ? 8.283 -0.011 0.558 1.00 97.50 97 VAL A N 1
ATOM 788 C CA . VAL A 1 97 ? 8.516 -1.130 1.482 1.00 97.50 97 VAL A CA 1
ATOM 789 C C . VAL A 1 97 ? 10.010 -1.383 1.603 1.00 97.50 97 VAL A C 1
ATOM 791 O O . VAL A 1 97 ? 10.667 -1.673 0.604 1.00 97.50 97 VAL A O 1
ATOM 794 N N . ILE A 1 98 ? 10.541 -1.336 2.824 1.00 95.00 98 ILE A N 1
ATOM 795 C CA . ILE A 1 98 ? 11.928 -1.720 3.104 1.00 95.00 98 ILE A CA 1
ATOM 796 C C . ILE A 1 98 ? 12.011 -3.192 3.514 1.00 95.00 98 ILE A C 1
ATOM 798 O O . ILE A 1 98 ? 11.253 -3.649 4.371 1.00 95.00 98 ILE A O 1
ATOM 802 N N . SER A 1 99 ? 12.942 -3.937 2.925 1.00 91.69 99 SER A N 1
ATOM 803 C CA . SER A 1 99 ? 13.158 -5.360 3.210 1.00 91.69 99 SER A CA 1
ATOM 804 C C . SER A 1 99 ? 13.586 -5.613 4.662 1.00 91.69 99 SER A C 1
ATOM 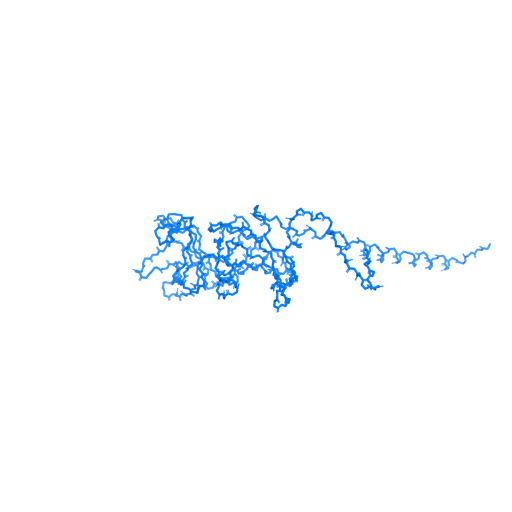806 O O . SER A 1 99 ? 14.440 -4.886 5.187 1.00 91.69 99 SER A O 1
ATOM 808 N N . LYS A 1 100 ? 13.064 -6.675 5.292 1.00 84.69 100 LYS A N 1
ATOM 809 C CA . LYS A 1 100 ? 13.403 -7.059 6.681 1.00 84.69 100 LYS A CA 1
ATOM 810 C C . LYS A 1 100 ? 14.496 -8.132 6.777 1.00 84.69 100 LYS A C 1
ATOM 812 O O . LYS A 1 100 ? 15.229 -8.150 7.760 1.00 84.69 100 LYS A O 1
ATOM 817 N N . ASP A 1 101 ? 14.626 -8.978 5.757 1.00 69.56 101 ASP A N 1
ATOM 818 C CA . ASP A 1 101 ? 15.338 -10.261 5.868 1.00 69.56 101 ASP A CA 1
ATOM 819 C C . ASP A 1 101 ? 16.817 -10.227 5.427 1.00 69.56 101 ASP A C 1
ATOM 821 O O . ASP A 1 101 ? 17.499 -11.246 5.510 1.00 69.56 101 ASP A O 1
ATOM 825 N N . ILE A 1 102 ? 17.352 -9.073 5.003 1.00 64.25 102 ILE A N 1
ATOM 826 C CA . ILE A 1 102 ? 18.769 -8.940 4.621 1.00 64.25 102 ILE A CA 1
ATOM 827 C C . ILE A 1 102 ? 19.485 -7.957 5.548 1.00 64.25 102 ILE A C 1
ATOM 829 O O . ILE A 1 102 ? 19.180 -6.764 5.576 1.00 64.25 102 ILE A O 1
ATOM 833 N N . LEU A 1 103 ? 20.455 -8.482 6.302 1.00 57.88 103 LEU A N 1
ATOM 834 C CA . LEU A 1 103 ? 21.241 -7.734 7.288 1.00 57.88 103 LEU A CA 1
ATOM 835 C C . LEU A 1 103 ? 22.228 -6.748 6.645 1.00 57.88 103 LEU A C 1
ATOM 837 O O . LEU A 1 103 ? 22.445 -5.676 7.205 1.00 57.88 103 LEU A O 1
ATOM 841 N N . ASP A 1 104 ? 22.752 -7.065 5.457 1.00 57.72 104 ASP A N 1
ATOM 842 C CA . ASP A 1 104 ? 23.853 -6.303 4.850 1.00 57.72 104 ASP A CA 1
ATOM 843 C C . ASP A 1 104 ? 23.418 -5.371 3.702 1.00 57.72 104 ASP A C 1
ATOM 845 O O . ASP A 1 104 ? 24.111 -4.403 3.398 1.00 57.72 104 ASP A O 1
ATOM 849 N N . TYR A 1 105 ? 22.245 -5.607 3.097 1.00 67.75 105 TYR A N 1
ATOM 850 C CA . TYR A 1 105 ? 21.710 -4.808 1.988 1.00 67.75 105 TYR A CA 1
ATOM 851 C C . TYR A 1 105 ? 20.185 -4.740 2.039 1.00 67.75 105 TYR A C 1
ATOM 853 O O . TYR A 1 105 ? 19.488 -5.630 1.550 1.00 67.75 105 TYR A O 1
ATOM 861 N N . LYS A 1 106 ? 19.654 -3.659 2.618 1.00 85.06 106 LYS A N 1
ATOM 862 C CA . LYS A 1 106 ? 18.213 -3.402 2.600 1.00 85.06 106 LYS A CA 1
ATOM 863 C C . LYS A 1 106 ? 17.801 -2.858 1.239 1.00 85.06 106 LYS A C 1
ATOM 865 O O . LYS A 1 106 ? 18.311 -1.820 0.821 1.00 85.06 106 LYS A O 1
ATOM 870 N N . ARG A 1 107 ? 16.856 -3.526 0.583 1.00 90.38 107 ARG A N 1
ATOM 871 C CA . ARG A 1 107 ? 16.190 -2.992 -0.607 1.00 90.38 107 ARG A CA 1
ATOM 872 C C . ARG A 1 107 ? 14.979 -2.177 -0.204 1.00 90.38 107 ARG A C 1
ATOM 874 O O . ARG A 1 107 ? 14.303 -2.490 0.777 1.00 90.38 107 ARG A O 1
ATOM 881 N N . ILE A 1 108 ? 14.700 -1.153 -0.998 1.00 94.88 108 ILE A N 1
ATOM 882 C CA . ILE A 1 108 ? 13.452 -0.399 -0.912 1.00 94.88 108 ILE A CA 1
ATOM 883 C C . ILE A 1 108 ? 12.678 -0.666 -2.194 1.00 94.88 108 ILE A C 1
ATOM 885 O O . ILE A 1 108 ? 13.136 -0.306 -3.275 1.00 94.88 108 ILE A O 1
ATOM 889 N N . TRP A 1 109 ? 11.526 -1.313 -2.069 1.00 96.69 109 TRP A N 1
ATOM 890 C CA . TRP A 1 109 ? 10.596 -1.535 -3.167 1.00 96.69 109 TRP A CA 1
ATOM 891 C C . TRP A 1 109 ? 9.587 -0.405 -3.240 1.00 96.69 109 TRP A C 1
ATOM 893 O O . TRP A 1 109 ? 9.030 0.005 -2.222 1.00 96.69 109 TRP A O 1
ATOM 903 N N . HIS A 1 110 ? 9.325 0.044 -4.458 1.00 98.19 110 HIS A N 1
ATOM 904 C CA . HIS A 1 110 ? 8.444 1.159 -4.758 1.00 98.19 110 HIS A CA 1
ATOM 905 C C . HIS A 1 110 ? 7.237 0.651 -5.544 1.00 98.19 110 HIS A C 1
ATOM 907 O O . HIS A 1 110 ? 7.403 0.140 -6.651 1.00 98.19 110 HIS A O 1
ATOM 913 N N . TYR A 1 111 ? 6.035 0.791 -4.986 1.00 98.25 111 TYR A N 1
ATOM 914 C CA . TYR A 1 111 ? 4.778 0.373 -5.613 1.00 98.25 111 TYR A CA 1
ATOM 915 C C . TYR A 1 111 ? 3.952 1.613 -5.927 1.00 98.25 111 TYR A C 1
ATOM 917 O O . TYR A 1 111 ? 3.341 2.206 -5.035 1.00 98.25 111 TYR A O 1
ATOM 925 N N . TYR A 1 112 ? 3.979 2.040 -7.184 1.00 97.88 112 TYR A N 1
ATOM 926 C CA . TYR A 1 112 ? 3.373 3.291 -7.639 1.00 97.88 112 TYR A CA 1
ATOM 927 C C . TYR A 1 112 ? 2.047 3.039 -8.352 1.00 97.88 112 TYR A C 1
ATOM 929 O O . TYR A 1 112 ? 1.722 1.915 -8.743 1.00 97.88 112 TYR A O 1
ATOM 937 N N . HIS A 1 113 ? 1.276 4.108 -8.528 1.00 97.38 113 HIS A N 1
ATOM 938 C CA . HIS A 1 113 ? -0.033 4.099 -9.178 1.00 97.38 113 HIS A CA 1
ATOM 939 C C . HIS A 1 113 ? -1.039 3.149 -8.515 1.00 97.38 113 HIS A C 1
ATOM 941 O O . HIS A 1 113 ? -1.998 2.704 -9.152 1.00 97.38 113 HIS A O 1
ATOM 947 N N . ILE A 1 114 ? -0.862 2.856 -7.222 1.00 97.69 114 ILE A N 1
ATOM 948 C CA . ILE A 1 114 ? -1.880 2.151 -6.442 1.00 97.69 114 ILE A CA 1
ATOM 949 C C . ILE A 1 114 ? -3.122 3.037 -6.331 1.00 97.69 114 ILE A C 1
ATOM 951 O O . ILE A 1 114 ? -3.027 4.260 -6.398 1.00 97.69 114 ILE A O 1
ATOM 955 N N . PHE A 1 115 ? -4.307 2.447 -6.179 1.00 97.38 115 PHE A N 1
ATOM 956 C CA . PHE A 1 115 ? -5.582 3.180 -6.242 1.00 97.38 115 PHE A CA 1
ATOM 957 C C . PHE A 1 115 ? -5.792 4.012 -7.535 1.00 97.38 115 PHE A C 1
ATOM 959 O O . PHE A 1 115 ? -4.924 4.177 -8.390 1.00 97.38 115 PHE A O 1
ATOM 966 N N . SER A 1 116 ? -7.004 4.533 -7.720 1.00 92.88 116 SER A N 1
ATOM 967 C CA . SER A 1 116 ? -7.368 5.358 -8.879 1.00 92.88 116 SER A CA 1
ATOM 968 C C . SER A 1 116 ? -7.539 6.826 -8.509 1.00 92.88 116 SER A C 1
ATOM 970 O O . SER A 1 116 ? -7.992 7.138 -7.411 1.00 92.88 116 SER A O 1
ATOM 972 N N . GLY A 1 117 ? -7.243 7.719 -9.457 1.00 88.06 117 GLY A N 1
ATOM 973 C CA . GLY A 1 117 ? -7.484 9.160 -9.332 1.00 88.06 117 GLY A CA 1
ATOM 974 C C . GLY A 1 117 ? -6.231 10.016 -9.518 1.00 88.06 117 GLY A C 1
ATOM 975 O O . GLY A 1 117 ? -5.118 9.605 -9.219 1.00 88.06 117 GLY A O 1
ATOM 976 N N . ILE A 1 118 ? -6.410 11.235 -10.018 1.00 86.69 118 ILE A N 1
ATOM 977 C CA . ILE A 1 118 ? -5.297 12.126 -10.393 1.00 86.69 118 ILE A CA 1
ATOM 978 C C . ILE A 1 118 ? -4.942 13.157 -9.308 1.00 86.69 118 ILE A C 1
ATOM 980 O O . ILE A 1 118 ? -4.076 14.000 -9.522 1.00 86.69 118 ILE A O 1
ATOM 984 N N . THR A 1 119 ? -5.611 13.116 -8.153 1.00 87.31 119 THR A N 1
ATOM 985 C CA . THR A 1 119 ? -5.448 14.076 -7.050 1.00 87.31 119 THR A CA 1
ATOM 986 C C . THR A 1 119 ? -5.249 13.372 -5.706 1.00 87.31 119 THR A C 1
ATOM 988 O O . THR A 1 119 ? -5.677 12.234 -5.511 1.00 87.31 119 THR A O 1
ATOM 991 N N . LYS A 1 120 ? -4.680 14.097 -4.731 1.00 93.12 120 LYS A N 1
ATOM 992 C CA . LYS A 1 120 ? -4.535 13.680 -3.320 1.00 93.12 120 LYS A CA 1
ATOM 993 C C . LYS A 1 120 ? -5.856 13.781 -2.528 1.00 93.12 120 LYS A C 1
ATOM 995 O O . LYS A 1 120 ? -5.875 14.209 -1.377 1.00 93.12 120 LYS A O 1
ATOM 1000 N N . THR A 1 121 ? -6.991 13.467 -3.146 1.00 93.19 121 THR A N 1
ATOM 1001 C CA . THR A 1 121 ? -8.304 13.551 -2.483 1.00 93.19 121 THR A CA 1
ATOM 1002 C C . THR A 1 121 ? -8.548 12.291 -1.658 1.00 93.19 121 THR A C 1
ATOM 1004 O O . THR A 1 121 ? -8.376 11.193 -2.168 1.00 93.19 121 THR A O 1
ATOM 1007 N N . LEU A 1 122 ? -8.959 12.443 -0.397 1.00 95.62 122 LEU A N 1
ATOM 1008 C CA . LEU A 1 122 ? -9.256 11.342 0.526 1.00 95.62 122 LEU A CA 1
ATOM 1009 C C . LEU A 1 122 ? -10.717 11.424 1.012 1.00 95.62 122 LEU A C 1
ATOM 1011 O O . LEU A 1 122 ? -11.226 12.537 1.161 1.00 95.62 122 LEU A O 1
ATOM 1015 N N . PRO A 1 123 ? -11.370 10.290 1.331 1.00 96.62 123 PRO A N 1
ATOM 1016 C CA . PRO A 1 123 ? -10.876 8.922 1.166 1.00 96.62 123 PRO A CA 1
ATOM 1017 C C . PRO A 1 123 ? -10.839 8.492 -0.308 1.00 96.62 123 PRO A C 1
ATOM 1019 O O . PRO A 1 123 ? -11.582 9.016 -1.137 1.00 96.62 123 PRO A O 1
ATOM 1022 N N . VAL A 1 124 ? -9.996 7.508 -0.623 1.00 96.88 124 VAL A N 1
ATOM 1023 C CA . VAL A 1 124 ? -9.961 6.858 -1.940 1.00 96.88 124 VAL A CA 1
ATOM 1024 C C . VAL A 1 124 ? -10.487 5.440 -1.807 1.00 96.88 124 VAL A C 1
ATOM 1026 O O . VAL A 1 124 ? -10.028 4.678 -0.958 1.00 96.88 124 VAL A O 1
ATOM 1029 N N . TYR A 1 125 ? -11.432 5.072 -2.667 1.00 97.44 125 TYR A N 1
ATOM 1030 C CA . TYR A 1 125 ? -11.999 3.729 -2.720 1.00 97.44 125 TYR A CA 1
ATOM 1031 C C . TYR A 1 125 ? -11.507 2.987 -3.958 1.00 97.44 125 TYR A C 1
ATOM 1033 O O . TYR A 1 125 ? -11.477 3.552 -5.051 1.00 97.44 125 TYR A O 1
ATOM 1041 N N . SER A 1 126 ? -11.177 1.705 -3.796 1.00 97.69 126 SER A N 1
ATOM 1042 C CA . SER A 1 126 ? -10.948 0.791 -4.918 1.00 97.69 126 SER A CA 1
ATOM 1043 C C . SER A 1 126 ? -11.924 -0.379 -4.859 1.00 97.69 126 SER A C 1
ATOM 1045 O O . SER A 1 126 ? -12.242 -0.901 -3.785 1.00 97.69 126 SER A O 1
ATOM 1047 N N . CYS A 1 127 ? -12.442 -0.745 -6.026 1.00 95.25 127 CYS A N 1
ATOM 1048 C CA . CYS A 1 127 ? -13.466 -1.758 -6.227 1.00 95.25 127 CYS A CA 1
ATOM 1049 C C . CYS A 1 127 ? -13.400 -2.286 -7.672 1.00 95.25 127 CYS A C 1
ATOM 1051 O O . CYS A 1 127 ? -12.812 -1.654 -8.558 1.00 95.25 127 CYS A O 1
ATOM 1053 N N . GLN A 1 128 ? -14.016 -3.440 -7.930 1.00 89.06 128 GLN A N 1
ATOM 1054 C CA . GLN A 1 128 ? -14.036 -4.037 -9.272 1.00 89.06 128 GLN A CA 1
ATOM 1055 C C . GLN A 1 128 ? -14.884 -3.209 -10.259 1.00 89.06 128 GLN A C 1
ATOM 1057 O O . GLN A 1 128 ? -14.448 -2.899 -11.374 1.00 89.06 128 GLN A O 1
ATOM 1062 N N . THR A 1 129 ? -16.079 -2.795 -9.828 1.00 88.75 129 THR A N 1
ATOM 1063 C CA . THR A 1 129 ? -17.098 -2.143 -10.668 1.00 88.75 129 THR A CA 1
ATOM 1064 C C . THR A 1 129 ? -17.291 -0.676 -10.305 1.00 88.75 129 THR A C 1
ATOM 1066 O O . THR A 1 129 ? -17.628 -0.362 -9.168 1.00 88.75 129 THR A O 1
ATOM 1069 N N . LEU A 1 130 ? -17.150 0.222 -11.281 1.00 89.44 130 LEU A N 1
ATOM 1070 C CA . LEU A 1 130 ? -17.388 1.649 -11.068 1.00 89.44 130 LEU A CA 1
ATOM 1071 C C . LEU A 1 130 ? -18.891 1.985 -10.993 1.00 89.44 130 LEU A C 1
ATOM 1073 O O . LEU A 1 130 ? -19.688 1.322 -11.657 1.00 89.44 130 LEU A O 1
ATOM 1077 N N . PRO A 1 131 ? -19.270 3.048 -10.260 1.00 92.12 131 PRO A N 1
ATOM 1078 C CA . PRO A 1 131 ? -18.406 3.885 -9.421 1.00 92.12 131 PRO A CA 1
ATOM 1079 C C . PRO A 1 131 ? -18.016 3.188 -8.106 1.00 92.12 131 PRO A C 1
ATOM 1081 O O . PRO A 1 131 ? -18.811 2.451 -7.522 1.00 92.12 131 PRO A O 1
ATOM 1084 N N . CYS A 1 132 ? -16.799 3.448 -7.619 1.00 92.31 132 CYS A N 1
ATOM 1085 C CA . CYS A 1 132 ? -16.396 3.012 -6.282 1.00 92.31 132 CYS A CA 1
ATOM 1086 C C . CYS A 1 132 ? -16.922 3.986 -5.231 1.00 92.31 132 CYS A C 1
ATOM 1088 O O . CYS A 1 132 ? -16.739 5.198 -5.330 1.00 92.31 132 CYS A O 1
ATOM 1090 N N . THR A 1 133 ? -17.569 3.439 -4.215 1.00 94.25 133 THR A N 1
ATOM 1091 C CA . THR A 1 133 ? -18.215 4.159 -3.120 1.00 94.25 133 THR A CA 1
ATOM 1092 C C . THR A 1 133 ? -17.873 3.483 -1.799 1.00 94.25 133 THR A C 1
ATOM 1094 O O . THR A 1 133 ? -17.325 2.378 -1.765 1.00 94.25 133 THR A O 1
ATOM 1097 N N . SER A 1 134 ? -18.260 4.104 -0.688 1.00 93.69 134 SER A N 1
ATOM 1098 C CA . SER A 1 134 ? -18.118 3.495 0.633 1.00 93.69 134 SER A CA 1
ATOM 1099 C C . SER A 1 134 ? -18.860 2.154 0.768 1.00 93.69 134 SER A C 1
ATOM 1101 O O . SER A 1 134 ? -18.444 1.329 1.583 1.00 93.69 134 SER A O 1
ATOM 1103 N N . GLY A 1 135 ? -19.912 1.914 -0.028 1.00 93.38 135 GLY A N 1
ATOM 1104 C CA . GLY A 1 135 ? -20.761 0.721 0.049 1.00 93.38 135 GLY A CA 1
ATOM 1105 C C . GLY A 1 135 ? -20.298 -0.485 -0.777 1.00 93.38 135 GLY A C 1
ATOM 1106 O O . GLY A 1 135 ? -20.737 -1.595 -0.504 1.00 93.38 135 GLY A O 1
ATOM 1107 N N . ASN A 1 136 ? -19.418 -0.298 -1.766 1.00 94.38 136 ASN A N 1
ATOM 1108 C CA . ASN A 1 136 ? -18.932 -1.380 -2.643 1.00 94.38 136 ASN A CA 1
ATOM 1109 C C . ASN A 1 136 ? -17.397 -1.469 -2.731 1.00 94.38 136 ASN A C 1
ATOM 1111 O O . ASN A 1 136 ? -16.861 -2.192 -3.573 1.00 94.38 136 ASN A O 1
ATOM 1115 N N . LYS A 1 137 ? -16.684 -0.722 -1.884 1.00 96.31 137 LYS A N 1
ATOM 1116 C CA . LYS A 1 137 ? -15.225 -0.770 -1.782 1.00 96.31 137 LYS A CA 1
ATOM 1117 C C . LYS A 1 137 ? -14.738 -2.152 -1.339 1.00 96.31 137 LYS A C 1
ATOM 1119 O O . LYS A 1 137 ? -15.296 -2.761 -0.432 1.00 96.31 137 LYS A O 1
ATOM 1124 N N . THR A 1 138 ? -13.634 -2.593 -1.926 1.00 97.69 138 THR A N 1
ATOM 1125 C CA . THR A 1 138 ? -12.804 -3.688 -1.395 1.00 97.69 138 THR A CA 1
ATOM 1126 C C . THR A 1 138 ? -11.524 -3.160 -0.756 1.00 97.69 138 THR A C 1
ATOM 1128 O O . THR A 1 138 ? -10.931 -3.832 0.081 1.00 97.69 138 THR A O 1
ATOM 1131 N N . TRP A 1 139 ? -11.129 -1.933 -1.105 1.00 98.62 139 TRP A N 1
ATOM 1132 C CA . TRP A 1 139 ? -10.009 -1.226 -0.498 1.00 98.62 139 TRP A CA 1
ATOM 1133 C C . TRP A 1 139 ? -10.365 0.230 -0.213 1.00 98.62 139 TRP A C 1
ATOM 1135 O O . TRP A 1 139 ? -11.107 0.858 -0.973 1.00 98.62 139 TRP A O 1
ATOM 1145 N N . GLU A 1 140 ? -9.798 0.776 0.855 1.00 98.38 140 GLU A N 1
ATOM 1146 C CA . GLU A 1 140 ? -9.924 2.179 1.246 1.00 98.38 140 GLU A CA 1
ATOM 1147 C C . GLU A 1 140 ? -8.568 2.743 1.650 1.00 98.38 140 GLU A C 1
ATOM 1149 O O . GLU A 1 140 ? -7.863 2.129 2.443 1.00 98.38 140 GLU A O 1
ATOM 1154 N N . LEU A 1 141 ? -8.237 3.929 1.154 1.00 98.50 141 LEU A N 1
ATOM 1155 C CA . LEU A 1 141 ? -7.156 4.756 1.676 1.00 98.50 141 LEU A CA 1
ATOM 1156 C C . LEU A 1 141 ? -7.768 5.988 2.340 1.00 98.50 141 LEU A C 1
ATOM 1158 O O . LEU A 1 141 ? -8.539 6.718 1.711 1.00 98.50 141 LEU A O 1
ATOM 1162 N N . LYS A 1 142 ? -7.445 6.223 3.612 1.00 97.75 142 LYS A N 1
ATOM 1163 C CA . LYS A 1 142 ? -8.003 7.340 4.386 1.00 97.75 142 LYS A CA 1
ATOM 1164 C C . LYS A 1 142 ? -7.029 7.850 5.440 1.00 97.75 142 LYS A C 1
ATOM 1166 O O . LYS A 1 142 ? -6.171 7.107 5.907 1.00 97.75 142 LYS A O 1
ATOM 1171 N N . ASN A 1 143 ? -7.249 9.085 5.888 1.00 97.62 143 ASN A N 1
ATOM 1172 C CA . ASN A 1 143 ? -6.748 9.522 7.188 1.00 97.62 143 ASN A CA 1
ATOM 1173 C C . ASN A 1 143 ? -7.544 8.811 8.287 1.00 97.62 143 ASN A C 1
ATOM 1175 O O . ASN A 1 143 ? -8.780 8.784 8.252 1.00 97.62 143 ASN A O 1
ATOM 1179 N N . ALA A 1 144 ? -6.838 8.242 9.254 1.00 97.69 144 ALA A N 1
ATOM 1180 C CA . ALA A 1 144 ? -7.420 7.531 10.376 1.00 97.69 144 ALA A CA 1
ATOM 1181 C C . ALA A 1 144 ? -7.009 8.157 11.706 1.00 97.69 144 ALA A C 1
ATOM 1183 O O . ALA A 1 144 ? -5.856 8.542 11.902 1.00 97.69 144 ALA A O 1
ATOM 1184 N N . THR A 1 145 ? -7.972 8.193 12.625 1.00 98.31 145 THR A N 1
ATOM 1185 C CA . THR A 1 145 ? -7.733 8.402 14.051 1.00 98.31 145 THR A CA 1
ATOM 1186 C C . THR A 1 145 ? -7.394 7.051 14.658 1.00 98.31 145 THR A C 1
ATOM 1188 O O . THR A 1 145 ? -8.220 6.134 14.639 1.00 98.31 145 THR A O 1
ATOM 1191 N N . LEU A 1 146 ? -6.178 6.927 15.170 1.00 98.31 146 LEU A N 1
ATOM 1192 C CA . LEU A 1 146 ? -5.653 5.707 15.761 1.00 98.31 146 LEU A CA 1
ATOM 1193 C C . LEU A 1 146 ? -5.623 5.860 17.279 1.00 98.31 146 LEU A C 1
ATOM 1195 O O . LEU A 1 146 ? -5.201 6.898 17.781 1.00 98.31 146 LEU A O 1
ATOM 1199 N N . VAL A 1 147 ? -6.095 4.852 18.002 1.00 98.19 147 VAL A N 1
ATOM 1200 C CA . VAL A 1 147 ? -6.246 4.886 19.461 1.00 98.19 147 VAL A CA 1
ATOM 1201 C C . VAL A 1 147 ? -5.540 3.685 20.068 1.00 98.19 147 VAL A C 1
ATOM 1203 O O . VAL A 1 147 ? -5.753 2.552 19.627 1.00 98.19 147 VAL A O 1
ATOM 1206 N N . ASN A 1 148 ? -4.723 3.924 21.090 1.00 96.94 148 ASN A N 1
ATOM 1207 C CA . ASN A 1 148 ? -4.065 2.858 21.834 1.00 96.94 148 ASN A CA 1
ATOM 1208 C C . ASN A 1 148 ? -5.103 1.993 22.575 1.00 96.94 148 ASN A C 1
ATOM 1210 O O . ASN A 1 148 ? -5.862 2.526 23.388 1.00 96.94 148 ASN A O 1
ATOM 1214 N N . PRO A 1 149 ? -5.135 0.664 22.354 1.00 95.25 149 PRO A N 1
ATOM 1215 C CA . PRO A 1 149 ? -6.100 -0.219 23.012 1.00 95.25 149 PRO A CA 1
ATOM 1216 C C . PRO A 1 149 ? -6.004 -0.216 24.544 1.00 95.25 149 PRO A C 1
ATOM 1218 O O . PRO A 1 149 ? -6.976 -0.546 25.216 1.00 95.25 149 PRO A O 1
ATOM 1221 N N . ASN A 1 150 ? -4.843 0.160 25.091 1.00 95.25 150 ASN A N 1
ATOM 1222 C CA . ASN A 1 150 ? -4.579 0.192 26.530 1.00 95.25 150 ASN A CA 1
ATOM 1223 C C . ASN A 1 150 ? -4.687 1.604 27.134 1.00 95.25 150 ASN A C 1
ATOM 1225 O O . ASN A 1 150 ? -4.587 1.754 28.350 1.00 95.25 150 ASN A O 1
ATOM 1229 N N . ASN A 1 151 ? -4.859 2.642 26.308 1.00 95.25 151 ASN A N 1
ATOM 1230 C CA . ASN A 1 151 ? -4.979 4.030 26.750 1.00 95.25 151 ASN A CA 1
ATOM 1231 C C . ASN A 1 151 ? -5.767 4.860 25.723 1.00 95.25 151 ASN A C 1
ATOM 1233 O O . ASN A 1 151 ? -5.199 5.381 24.768 1.00 95.25 151 ASN A O 1
ATOM 1237 N N . GLU A 1 152 ? -7.068 5.052 25.943 1.00 91.69 152 GLU A N 1
ATOM 1238 C CA . GLU A 1 152 ? -7.938 5.743 24.975 1.00 91.69 152 GLU A CA 1
ATOM 1239 C C . GLU A 1 152 ? -7.611 7.237 24.762 1.00 91.69 152 GLU A C 1
ATOM 1241 O O . GLU A 1 152 ? -8.104 7.845 23.806 1.00 91.69 152 GLU A O 1
ATOM 1246 N N . ASN A 1 153 ? -6.768 7.826 25.620 1.00 94.06 153 ASN A N 1
ATOM 1247 C CA . ASN A 1 153 ? -6.273 9.199 25.478 1.00 94.06 153 ASN A CA 1
ATOM 1248 C C . ASN A 1 153 ? -5.021 9.299 24.592 1.00 94.06 153 ASN A C 1
ATOM 1250 O O . ASN A 1 153 ? -4.659 10.397 24.170 1.00 94.06 153 ASN A O 1
ATOM 1254 N N . ASP A 1 154 ? -4.354 8.179 24.311 1.00 96.56 154 ASP A N 1
ATOM 1255 C CA . ASP A 1 154 ? -3.219 8.119 23.393 1.00 96.56 154 ASP A CA 1
ATOM 1256 C C . ASP A 1 154 ? -3.742 7.986 21.957 1.00 96.56 154 ASP A C 1
ATOM 1258 O O . ASP A 1 154 ? -4.094 6.901 21.481 1.00 96.56 154 ASP A O 1
ATOM 1262 N N . ILE A 1 155 ? -3.874 9.146 21.310 1.00 96.81 155 ILE A N 1
ATOM 1263 C CA . ILE A 1 155 ? -4.461 9.304 19.982 1.00 96.81 155 ILE A CA 1
ATOM 1264 C C . ILE A 1 155 ? -3.375 9.726 18.995 1.00 96.81 155 ILE A C 1
ATOM 1266 O O . ILE A 1 155 ? -2.678 10.724 19.193 1.00 96.81 155 ILE A O 1
ATOM 1270 N N . LYS A 1 156 ? -3.291 9.000 17.882 1.00 97.19 156 LYS A N 1
ATOM 1271 C CA . LYS A 1 156 ? -2.402 9.281 16.753 1.00 97.19 156 LYS A CA 1
ATOM 1272 C C . LYS A 1 156 ? -3.216 9.472 15.475 1.00 97.19 156 LYS A C 1
ATOM 1274 O O . LYS A 1 156 ? -4.389 9.103 15.400 1.00 97.19 156 LYS A O 1
ATOM 1279 N N . TYR A 1 157 ? -2.578 10.027 14.451 1.00 96.06 157 TYR A N 1
ATOM 1280 C CA . TYR A 1 157 ? -3.177 10.210 13.133 1.00 96.06 157 TYR A CA 1
ATOM 1281 C C . TYR A 1 157 ? -2.225 9.690 12.068 1.00 96.06 157 TYR A C 1
ATOM 1283 O O . TYR A 1 157 ? -1.035 10.000 12.095 1.00 96.06 157 TYR A O 1
ATOM 1291 N N . SER A 1 158 ? -2.741 8.897 11.135 1.00 96.56 158 SER A N 1
ATOM 1292 C CA . SER A 1 158 ? -1.945 8.388 10.019 1.00 96.56 158 SER A CA 1
ATOM 1293 C C . SER A 1 158 ? -2.818 8.081 8.810 1.00 96.56 158 SER A C 1
ATOM 1295 O O . SER A 1 158 ? -4.030 7.878 8.940 1.00 96.56 158 SER A O 1
ATOM 1297 N N . LEU A 1 159 ? -2.194 8.031 7.636 1.00 97.69 159 LEU A N 1
ATOM 1298 C CA . LEU A 1 159 ? -2.797 7.391 6.477 1.00 97.69 159 LEU A CA 1
ATOM 1299 C C . LEU A 1 159 ? -2.806 5.882 6.693 1.00 97.69 159 LEU A C 1
ATOM 1301 O O . LEU A 1 159 ? -1.806 5.297 7.107 1.00 97.69 159 LEU A O 1
ATOM 1305 N N . VAL A 1 160 ? -3.938 5.260 6.383 1.00 98.56 160 VAL A N 1
ATOM 1306 C CA . VAL A 1 160 ? -4.078 3.806 6.428 1.00 98.56 160 VAL A CA 1
ATOM 1307 C C . VAL A 1 160 ? -4.672 3.272 5.139 1.00 98.56 160 VAL A C 1
ATOM 1309 O O . VAL A 1 160 ? -5.595 3.869 4.578 1.00 98.56 160 VAL A O 1
ATOM 1312 N N . ILE A 1 161 ? -4.166 2.120 4.706 1.00 98.81 161 ILE A N 1
ATOM 1313 C CA . ILE A 1 161 ? -4.764 1.304 3.651 1.00 98.81 161 ILE A CA 1
ATOM 1314 C C . ILE A 1 161 ? -5.543 0.180 4.325 1.00 98.81 161 ILE A C 1
ATOM 1316 O O . ILE A 1 161 ? -4.979 -0.628 5.058 1.00 98.81 161 ILE A O 1
ATOM 1320 N N . ILE A 1 162 ? -6.846 0.122 4.080 1.00 98.75 162 ILE A N 1
ATOM 1321 C CA . ILE A 1 162 ? -7.741 -0.883 4.647 1.00 98.75 162 ILE A CA 1
ATOM 1322 C C . ILE A 1 162 ? -8.200 -1.811 3.532 1.00 98.75 162 ILE A C 1
ATOM 1324 O O . ILE A 1 162 ? -8.776 -1.359 2.540 1.00 98.75 162 ILE A O 1
ATOM 1328 N N . GLN A 1 163 ? -7.990 -3.109 3.725 1.00 98.50 163 GLN A N 1
ATOM 1329 C CA . GLN A 1 163 ? -8.616 -4.152 2.925 1.00 98.50 163 GLN A CA 1
ATOM 1330 C C . GLN A 1 163 ? -9.925 -4.570 3.591 1.00 98.50 163 GLN A C 1
ATOM 1332 O O . GLN A 1 163 ? -9.931 -4.960 4.758 1.00 98.50 163 GLN A O 1
ATOM 1337 N N . TRP A 1 164 ? -11.026 -4.532 2.851 1.00 98.06 164 TRP A N 1
ATOM 1338 C CA . TRP A 1 164 ? -12.355 -4.853 3.362 1.00 98.06 164 TRP A CA 1
ATOM 1339 C C . TRP A 1 164 ? -12.818 -6.241 2.914 1.00 98.06 164 TRP A C 1
ATOM 1341 O O . TRP A 1 164 ? -12.628 -6.635 1.763 1.00 98.06 164 TRP A O 1
ATOM 1351 N N . ASN A 1 165 ? -13.489 -6.952 3.818 1.00 95.69 165 ASN A N 1
ATOM 1352 C CA . ASN A 1 165 ? -14.311 -8.120 3.525 1.00 95.69 165 ASN A CA 1
ATOM 1353 C C . ASN A 1 165 ? -15.720 -7.872 4.085 1.00 95.69 165 ASN A C 1
ATOM 1355 O O . ASN A 1 165 ? -15.981 -8.044 5.279 1.00 95.69 165 ASN A O 1
ATOM 1359 N N . GLY A 1 166 ? -16.613 -7.381 3.223 1.00 93.81 166 GLY A N 1
ATOM 1360 C CA . GLY A 1 166 ? -17.904 -6.846 3.648 1.00 93.81 166 GLY A CA 1
ATOM 1361 C C . GLY A 1 166 ? -17.718 -5.662 4.602 1.00 93.81 166 GLY A C 1
ATOM 1362 O O . GLY A 1 166 ? -17.057 -4.683 4.263 1.00 93.81 166 GLY A O 1
ATOM 1363 N N . ASN A 1 167 ? -18.280 -5.772 5.806 1.00 94.88 167 ASN A N 1
ATOM 1364 C CA . ASN A 1 167 ? -18.224 -4.719 6.826 1.00 94.88 167 ASN A CA 1
ATOM 1365 C C . ASN A 1 167 ? -16.989 -4.796 7.738 1.00 94.88 167 ASN A C 1
ATOM 1367 O O . ASN A 1 167 ? -16.843 -3.951 8.619 1.00 94.88 167 ASN A O 1
ATOM 1371 N N . TYR A 1 168 ? -16.119 -5.793 7.554 1.00 98.00 168 TYR A N 1
ATOM 1372 C CA . TYR A 1 168 ? -14.951 -5.996 8.407 1.00 98.00 168 TYR A CA 1
ATOM 1373 C C . TYR A 1 168 ? -13.655 -5.671 7.674 1.00 98.00 168 TYR A C 1
ATOM 1375 O O . TYR A 1 168 ? -13.496 -5.985 6.492 1.00 98.00 168 TYR A O 1
ATOM 1383 N N . ALA A 1 169 ? -12.712 -5.068 8.390 1.00 98.25 169 ALA A N 1
ATOM 1384 C CA . ALA A 1 169 ? -11.359 -4.875 7.900 1.00 98.25 169 ALA A CA 1
ATOM 1385 C C . ALA A 1 169 ? -10.577 -6.188 8.029 1.00 98.25 169 ALA A C 1
ATOM 1387 O O . ALA A 1 169 ? -10.356 -6.683 9.134 1.00 98.25 169 ALA A O 1
ATOM 1388 N N . LEU A 1 170 ? -10.147 -6.737 6.895 1.00 97.25 170 LEU A N 1
ATOM 1389 C CA . LEU A 1 170 ? -9.293 -7.920 6.848 1.00 97.25 170 LEU A CA 1
ATOM 1390 C C . LEU A 1 170 ? -7.854 -7.571 7.240 1.00 97.25 170 LEU A C 1
ATOM 1392 O O . LEU A 1 170 ? -7.244 -8.274 8.036 1.00 97.25 170 LEU A O 1
ATOM 1396 N N . ASN A 1 171 ? -7.339 -6.462 6.705 1.00 97.62 171 ASN A N 1
ATOM 1397 C CA . ASN A 1 171 ? -6.023 -5.918 7.023 1.00 97.62 171 ASN A CA 1
ATOM 1398 C C . ASN A 1 171 ? -6.097 -4.390 7.093 1.00 97.62 171 ASN A C 1
ATOM 1400 O O . ASN A 1 171 ? -6.828 -3.770 6.316 1.00 97.62 171 ASN A O 1
ATOM 1404 N N . VAL A 1 172 ? -5.314 -3.788 7.992 1.00 98.38 172 VAL A N 1
ATOM 1405 C CA . VAL A 1 172 ? -5.135 -2.333 8.075 1.00 98.38 172 VAL A CA 1
ATOM 1406 C C . VAL A 1 172 ? -3.648 -2.010 8.107 1.00 98.38 172 VAL A C 1
ATOM 1408 O O . VAL A 1 172 ? -2.977 -2.251 9.108 1.00 98.38 172 VAL A O 1
ATOM 1411 N N . TYR A 1 173 ? -3.142 -1.457 7.012 1.00 98.56 173 TYR A N 1
ATOM 1412 C CA . TYR A 1 173 ? -1.738 -1.111 6.851 1.00 98.56 173 TYR A CA 1
ATOM 1413 C C . TYR A 1 173 ? -1.482 0.364 7.151 1.00 98.56 173 TYR A C 1
ATOM 1415 O O . TYR A 1 173 ? -2.228 1.226 6.687 1.00 98.56 173 TYR A O 1
ATOM 1423 N N . CYS A 1 174 ? -0.417 0.650 7.895 1.00 98.12 174 CYS A N 1
ATOM 1424 C CA . CYS A 1 174 ? 0.104 1.990 8.167 1.00 98.12 174 CYS A CA 1
ATOM 1425 C C . CYS A 1 174 ? 1.617 2.036 7.907 1.00 98.12 174 CYS A C 1
ATOM 1427 O O . CYS A 1 174 ? 2.250 1.007 7.670 1.00 98.12 174 CYS A O 1
ATOM 1429 N N . ILE A 1 175 ? 2.210 3.229 7.979 1.00 96.81 175 ILE A N 1
ATOM 1430 C CA . ILE A 1 175 ? 3.672 3.356 7.969 1.00 96.81 175 ILE A CA 1
ATOM 1431 C C . ILE A 1 175 ? 4.287 2.714 9.223 1.00 96.81 175 ILE A C 1
ATOM 1433 O O . ILE A 1 175 ? 3.705 2.757 10.309 1.00 96.81 175 ILE A O 1
ATOM 1437 N N . GLY A 1 176 ? 5.475 2.141 9.056 1.00 91.38 176 GLY A N 1
ATOM 1438 C CA . GLY A 1 176 ? 6.304 1.527 10.083 1.00 91.38 176 GLY A CA 1
ATOM 1439 C C . GLY A 1 176 ? 6.803 2.558 11.068 1.00 91.38 176 GLY A C 1
ATOM 1440 O O . GLY A 1 176 ? 7.751 3.298 10.810 1.00 91.38 176 GLY A O 1
ATOM 1441 N N . ASN A 1 177 ? 6.130 2.597 12.205 1.00 85.75 177 ASN A N 1
ATOM 1442 C CA . ASN A 1 177 ? 6.464 3.399 13.360 1.00 85.75 177 ASN A CA 1
ATOM 1443 C C . ASN A 1 177 ? 5.871 2.666 14.562 1.00 85.75 177 ASN A C 1
ATOM 1445 O O . ASN A 1 177 ? 4.675 2.374 14.567 1.00 85.75 177 ASN A O 1
ATOM 1449 N N . LEU A 1 178 ? 6.690 2.389 15.579 1.00 82.62 178 LEU A N 1
ATOM 1450 C CA . LEU A 1 178 ? 6.251 1.674 16.781 1.00 82.62 178 LEU A CA 1
ATOM 1451 C C . LEU A 1 178 ? 5.066 2.362 17.477 1.00 82.62 178 LEU A C 1
ATOM 1453 O O . LEU A 1 178 ? 4.289 1.696 18.150 1.00 82.62 178 LEU A O 1
ATOM 1457 N N . GLU A 1 179 ? 4.896 3.673 17.291 1.00 90.94 179 GLU A N 1
ATOM 1458 C CA . GLU A 1 179 ? 3.759 4.425 17.826 1.00 90.94 179 GLU A CA 1
ATOM 1459 C C . GLU A 1 179 ? 2.474 4.311 16.997 1.00 90.94 179 GLU A C 1
ATOM 1461 O O . GLU A 1 179 ? 1.443 4.804 17.436 1.00 90.94 179 GLU A O 1
ATOM 1466 N N . LEU A 1 180 ? 2.518 3.740 15.791 1.00 94.25 180 LEU A N 1
ATOM 1467 C CA . LEU A 1 180 ? 1.370 3.650 14.880 1.00 94.25 180 LEU A CA 1
ATOM 1468 C C . LEU A 1 180 ? 0.866 2.220 14.686 1.00 94.25 180 LEU A C 1
ATOM 1470 O O . LEU A 1 180 ? -0.184 2.030 14.075 1.00 94.25 180 LEU A O 1
ATOM 1474 N N . GLU A 1 181 ? 1.581 1.226 15.204 1.00 94.94 181 GLU A N 1
ATOM 1475 C CA . GLU A 1 181 ? 1.225 -0.189 15.114 1.00 94.94 181 GLU A CA 1
ATOM 1476 C C . GLU A 1 181 ? 0.365 -0.645 16.293 1.00 94.94 181 GLU A C 1
ATOM 1478 O O . GLU A 1 181 ? 0.447 -0.112 17.397 1.00 94.94 181 GLU A O 1
ATOM 1483 N N . ASN A 1 182 ? -0.450 -1.677 16.064 1.00 96.94 182 ASN A N 1
ATOM 1484 C CA . ASN A 1 182 ? -1.348 -2.266 17.059 1.00 96.94 182 ASN A CA 1
ATOM 1485 C C . ASN A 1 182 ? -2.373 -1.277 17.646 1.00 96.94 182 ASN A C 1
ATOM 1487 O O . ASN A 1 182 ? -2.889 -1.490 18.744 1.00 96.94 182 ASN A O 1
ATOM 1491 N N . LEU A 1 183 ? -2.705 -0.210 16.912 1.00 98.12 183 LEU A N 1
ATOM 1492 C CA . LEU A 1 183 ? -3.701 0.777 17.319 1.00 98.12 183 LEU A CA 1
ATOM 1493 C C . LEU A 1 183 ? -5.069 0.467 16.712 1.00 98.12 183 LEU A C 1
ATOM 1495 O O . LEU A 1 183 ? -5.172 0.038 15.561 1.00 98.12 183 LEU A O 1
ATOM 1499 N N . ASN A 1 184 ? -6.141 0.724 17.464 1.00 98.44 184 ASN A N 1
ATOM 1500 C CA . ASN A 1 184 ? -7.501 0.627 16.941 1.00 98.44 184 ASN A CA 1
ATOM 1501 C C . ASN A 1 184 ? -7.859 1.847 16.092 1.00 98.44 184 ASN A C 1
ATOM 1503 O O . ASN A 1 184 ? -7.426 2.960 16.371 1.00 98.44 184 ASN A O 1
ATOM 1507 N N . ILE A 1 185 ? -8.716 1.652 15.091 1.00 98.31 185 ILE A N 1
ATOM 1508 C CA . ILE A 1 185 ? -9.152 2.722 14.193 1.00 98.31 185 ILE A CA 1
ATOM 1509 C C . ILE A 1 185 ? -10.520 3.226 14.643 1.00 98.31 185 ILE A C 1
ATOM 1511 O O . ILE A 1 185 ? -11.501 2.479 14.588 1.00 98.31 185 ILE A O 1
ATOM 1515 N N . ARG A 1 186 ? -10.588 4.490 15.068 1.00 97.81 186 ARG A N 1
ATOM 1516 C CA . ARG A 1 186 ? -11.822 5.134 15.535 1.00 97.81 186 ARG A CA 1
ATOM 1517 C C . ARG A 1 186 ? -12.469 5.952 14.416 1.00 97.81 186 ARG A C 1
ATOM 1519 O O . ARG A 1 186 ? -11.818 6.773 13.769 1.00 97.81 186 ARG A O 1
ATOM 1526 N N . ASN A 1 187 ? -13.757 5.727 14.194 1.00 95.06 187 ASN A N 1
ATOM 1527 C CA . ASN A 1 187 ? -14.600 6.503 13.294 1.00 95.06 187 ASN A CA 1
ATOM 1528 C C . ASN A 1 187 ? -14.947 7.870 13.906 1.00 95.06 187 ASN A C 1
ATOM 1530 O O . ASN A 1 187 ? -14.786 8.103 15.104 1.00 95.06 187 ASN A O 1
ATOM 1534 N N . ALA A 1 188 ? -15.444 8.786 13.072 1.00 92.06 188 ALA A N 1
ATOM 1535 C CA . ALA A 1 188 ? -15.822 10.132 13.507 1.00 92.06 188 ALA A CA 1
ATOM 1536 C C . ALA A 1 188 ? -16.993 10.142 14.509 1.00 92.06 188 ALA A C 1
ATOM 1538 O O . ALA A 1 188 ? -17.083 11.047 15.331 1.00 92.06 188 ALA A O 1
ATOM 1539 N N . ASP A 1 189 ? -17.857 9.127 14.464 1.00 94.31 189 ASP A N 1
ATOM 1540 C CA . ASP A 1 189 ? -18.980 8.928 15.390 1.00 94.31 189 ASP A CA 1
ATOM 1541 C C . ASP A 1 189 ? -18.569 8.268 16.723 1.00 94.31 189 ASP A C 1
ATOM 1543 O O . ASP A 1 189 ? -19.419 7.980 17.562 1.00 94.31 189 ASP A O 1
ATOM 1547 N N . GLY A 1 190 ? -17.272 8.010 16.925 1.00 94.12 190 GLY A N 1
ATOM 1548 C CA . GLY A 1 190 ? -16.732 7.360 18.120 1.00 94.12 190 GLY A CA 1
ATOM 1549 C C . GLY A 1 190 ? -16.754 5.829 18.082 1.00 94.12 190 GLY A C 1
ATOM 1550 O O . GLY A 1 190 ? -16.161 5.203 18.961 1.00 94.12 190 GLY A O 1
ATOM 1551 N N . THR A 1 191 ? -17.370 5.210 17.069 1.00 96.25 191 THR A N 1
ATOM 1552 C CA . THR A 1 191 ? -17.319 3.751 16.879 1.00 96.25 191 THR A CA 1
ATOM 1553 C C . THR A 1 191 ? -15.943 3.301 16.382 1.00 96.25 191 THR A C 1
ATOM 1555 O O . THR A 1 191 ? -15.114 4.117 15.979 1.00 96.25 191 THR A O 1
ATOM 1558 N N . TYR A 1 192 ? -15.675 1.994 16.397 1.00 97.88 192 TYR A N 1
ATOM 1559 C CA . TYR A 1 192 ? -14.409 1.432 15.921 1.00 97.88 192 TYR A CA 1
ATOM 1560 C C . TYR A 1 192 ? -14.606 0.593 14.663 1.00 97.88 192 TYR A C 1
ATOM 1562 O O . TYR A 1 192 ? -15.622 -0.082 14.504 1.00 97.88 192 TYR A O 1
ATOM 1570 N N . ILE A 1 193 ? -13.600 0.600 13.788 1.00 98.19 193 ILE A N 1
ATOM 1571 C CA . ILE A 1 193 ? -13.520 -0.375 12.700 1.00 98.19 193 ILE A CA 1
ATOM 1572 C C . ILE A 1 193 ? -13.250 -1.752 13.304 1.00 98.19 193 ILE A C 1
ATOM 1574 O O . ILE A 1 193 ? -12.381 -1.916 14.163 1.00 98.19 193 ILE A O 1
ATOM 1578 N N . MET A 1 194 ? -13.990 -2.746 12.827 1.00 98.44 194 MET A N 1
ATOM 1579 C CA . MET A 1 194 ? -13.964 -4.107 13.345 1.00 98.44 194 MET A CA 1
ATOM 1580 C C . MET A 1 194 ? -13.299 -5.057 12.347 1.00 98.44 194 MET A C 1
ATOM 1582 O O . MET A 1 194 ? -13.495 -4.916 11.141 1.00 98.44 194 MET A O 1
ATOM 1586 N N . SER A 1 195 ? -12.537 -6.036 12.835 1.00 98.00 195 SER A N 1
ATOM 1587 C CA . SER A 1 195 ? -12.001 -7.142 12.024 1.00 98.00 195 SER A CA 1
ATOM 1588 C C . SER A 1 195 ? -12.930 -8.359 12.002 1.00 98.00 195 SER A C 1
ATOM 1590 O O . SER A 1 195 ? -12.864 -9.181 11.093 1.00 98.00 195 SER A O 1
ATOM 1592 N N . ASN A 1 196 ? -13.826 -8.465 12.985 1.00 97.44 196 ASN A N 1
ATOM 1593 C CA . ASN A 1 196 ? -14.940 -9.412 13.035 1.00 97.44 196 ASN A CA 1
ATOM 1594 C C . ASN A 1 196 ? -16.019 -8.880 14.005 1.00 97.44 196 ASN A C 1
ATOM 1596 O O . ASN A 1 196 ? -15.928 -7.753 14.479 1.00 97.44 196 ASN A O 1
ATOM 1600 N N . ASN A 1 197 ? -17.035 -9.676 14.343 1.00 96.81 197 ASN A N 1
ATOM 1601 C CA . ASN A 1 197 ? -18.128 -9.258 15.238 1.00 96.81 197 ASN A CA 1
ATOM 1602 C C . ASN A 1 197 ? -17.706 -8.779 16.637 1.00 96.81 197 ASN A C 1
ATOM 1604 O O . ASN A 1 197 ? -18.450 -8.040 17.275 1.00 96.81 197 ASN A O 1
ATOM 1608 N N . THR A 1 198 ? -16.551 -9.211 17.133 1.00 96.69 198 THR A N 1
ATOM 1609 C CA . THR A 1 198 ? -16.123 -9.007 18.525 1.00 96.69 198 THR A CA 1
ATOM 1610 C C . THR A 1 198 ? -14.768 -8.320 18.651 1.00 96.69 198 THR A C 1
ATOM 1612 O O . THR A 1 198 ? -14.412 -7.854 19.729 1.00 96.69 198 THR A O 1
ATOM 1615 N N . THR A 1 199 ? -13.997 -8.253 17.569 1.00 97.69 199 THR A N 1
ATOM 1616 C CA . THR A 1 199 ? -12.609 -7.793 17.584 1.00 97.69 199 THR A CA 1
ATOM 1617 C C . THR A 1 199 ? -12.478 -6.504 16.785 1.00 97.69 199 THR A C 1
ATOM 1619 O O . THR A 1 199 ? -12.865 -6.436 15.617 1.00 97.69 199 THR A O 1
ATOM 1622 N N . ARG A 1 200 ? -11.916 -5.472 17.421 1.00 98.12 200 ARG A N 1
ATOM 1623 C CA . ARG A 1 200 ? -11.532 -4.228 16.746 1.00 98.12 200 ARG A CA 1
ATOM 1624 C C . ARG A 1 200 ? -10.361 -4.507 15.808 1.00 98.12 200 ARG A C 1
ATOM 1626 O O . ARG A 1 200 ? -9.452 -5.259 16.156 1.00 98.12 200 ARG A O 1
ATOM 1633 N N . ALA A 1 201 ? -10.372 -3.891 14.635 1.00 98.25 201 ALA A N 1
ATOM 1634 C CA . ALA A 1 201 ? -9.228 -3.938 13.741 1.00 98.25 201 ALA A CA 1
ATOM 1635 C C . ALA A 1 201 ? -8.033 -3.209 14.374 1.00 98.25 201 ALA A C 1
ATOM 1637 O O . ALA A 1 201 ? -8.208 -2.258 15.146 1.00 98.25 201 ALA A O 1
ATOM 1638 N N . ILE A 1 202 ? -6.829 -3.667 14.039 1.00 97.94 202 ILE A N 1
ATOM 1639 C CA . ILE A 1 202 ? -5.569 -3.071 14.479 1.00 97.94 202 ILE A CA 1
ATOM 1640 C C . ILE A 1 202 ? -4.686 -2.759 13.276 1.00 97.94 202 ILE A C 1
ATOM 1642 O O . ILE A 1 202 ? -4.732 -3.464 12.266 1.00 97.94 202 ILE A O 1
ATOM 1646 N N . THR A 1 203 ? -3.895 -1.701 13.389 1.00 98.44 203 THR A N 1
ATOM 1647 C CA . THR A 1 203 ? -2.894 -1.316 12.394 1.00 98.44 203 THR A CA 1
ATOM 1648 C C . THR A 1 203 ? -1.660 -2.220 12.432 1.00 98.44 203 THR A C 1
ATOM 1650 O O . THR A 1 203 ? -1.241 -2.679 13.496 1.00 98.44 203 THR A O 1
ATOM 1653 N N . ARG A 1 204 ? -1.044 -2.442 11.269 1.00 97.62 204 ARG A N 1
ATOM 1654 C CA . ARG A 1 204 ? 0.251 -3.122 11.090 1.00 97.62 204 ARG A CA 1
ATOM 1655 C C . ARG A 1 204 ? 1.064 -2.427 10.001 1.00 97.62 204 ARG A C 1
ATOM 1657 O O . ARG A 1 204 ? 0.489 -1.844 9.088 1.00 97.62 204 ARG A O 1
ATOM 1664 N N . SER A 1 205 ? 2.385 -2.536 10.058 1.00 97.25 205 SER A N 1
ATOM 1665 C CA . SER A 1 205 ? 3.282 -2.020 9.012 1.00 97.25 205 SER A CA 1
ATOM 1666 C C . SER A 1 205 ? 4.030 -3.124 8.259 1.00 97.25 205 SER A C 1
ATOM 1668 O O . SER A 1 205 ? 4.418 -2.933 7.105 1.00 97.25 205 SER A O 1
ATOM 1670 N N . ASP A 1 206 ? 4.208 -4.285 8.899 1.00 96.50 206 ASP A N 1
ATOM 1671 C CA . ASP A 1 206 ? 4.832 -5.458 8.300 1.00 96.50 206 ASP A CA 1
ATOM 1672 C C . ASP A 1 206 ? 3.959 -5.990 7.150 1.00 96.50 206 ASP A C 1
ATOM 1674 O O . ASP A 1 206 ? 2.751 -6.228 7.309 1.00 96.50 206 ASP A O 1
ATOM 1678 N N . VAL A 1 207 ? 4.588 -6.233 6.004 1.00 96.50 207 VAL A N 1
ATOM 1679 C CA . VAL A 1 207 ? 4.005 -6.898 4.835 1.00 96.50 207 VAL A CA 1
ATOM 1680 C C . VAL A 1 207 ? 4.697 -8.236 4.614 1.00 96.50 207 VAL A C 1
ATOM 1682 O O . VAL A 1 207 ? 5.920 -8.346 4.713 1.00 96.50 207 VAL A O 1
ATOM 1685 N N . ASP A 1 208 ? 3.902 -9.258 4.310 1.00 94.19 208 ASP A N 1
ATOM 1686 C CA . ASP A 1 208 ? 4.368 -10.627 4.116 1.00 94.19 208 ASP A CA 1
ATOM 1687 C C . ASP A 1 208 ? 4.139 -11.057 2.666 1.00 94.19 208 ASP A C 1
ATOM 1689 O O . ASP A 1 208 ? 3.128 -10.704 2.050 1.00 94.19 208 ASP A O 1
ATOM 1693 N N . VAL A 1 209 ? 5.069 -11.845 2.122 1.00 91.62 209 VAL A N 1
ATOM 1694 C CA . VAL A 1 209 ? 4.956 -12.391 0.763 1.00 91.62 209 VAL A CA 1
ATOM 1695 C C . VAL A 1 209 ? 3.637 -13.152 0.617 1.00 91.62 209 VAL A C 1
ATOM 1697 O O . VAL A 1 209 ? 3.267 -13.964 1.463 1.00 91.62 209 VAL A O 1
ATOM 1700 N N . GLY A 1 210 ? 2.913 -12.867 -0.466 1.00 92.12 210 GLY A N 1
ATOM 1701 C CA . GLY A 1 210 ? 1.612 -13.476 -0.753 1.00 92.12 210 GLY A CA 1
ATOM 1702 C C . GLY A 1 210 ? 0.418 -12.840 -0.031 1.00 92.12 210 GLY A C 1
ATOM 1703 O O . GLY A 1 210 ? -0.716 -13.174 -0.370 1.00 92.12 210 GLY A O 1
ATOM 1704 N N . VAL A 1 211 ? 0.628 -11.897 0.895 1.00 95.94 211 VAL A N 1
ATOM 1705 C CA . VAL A 1 211 ? -0.462 -11.161 1.557 1.00 95.94 211 VAL A CA 1
ATOM 1706 C C . VAL A 1 211 ? -0.681 -9.817 0.854 1.00 95.94 211 VAL A C 1
ATOM 1708 O O . VAL A 1 211 ? 0.241 -9.001 0.797 1.00 95.94 211 VAL A O 1
ATOM 1711 N N . PRO A 1 212 ? -1.878 -9.552 0.295 1.00 97.06 212 PRO A N 1
ATOM 1712 C CA . PRO A 1 212 ? -2.163 -8.272 -0.338 1.00 97.06 212 PRO A CA 1
ATOM 1713 C C . PRO A 1 212 ? -2.080 -7.104 0.642 1.00 97.06 212 PRO A C 1
ATOM 1715 O O . PRO A 1 212 ? -2.636 -7.186 1.735 1.00 97.06 212 PRO A O 1
ATOM 1718 N N . PHE A 1 213 ? -1.481 -5.992 0.217 1.00 97.88 213 PHE A N 1
ATOM 1719 C CA . PHE A 1 213 ? -1.360 -4.787 1.050 1.00 97.88 213 PHE A CA 1
ATOM 1720 C C . PHE A 1 213 ? -1.875 -3.503 0.390 1.00 97.88 213 PHE A C 1
ATOM 1722 O O . PHE A 1 213 ? -2.086 -2.507 1.078 1.00 97.88 213 PHE A O 1
ATOM 1729 N N . ALA A 1 214 ? -2.129 -3.524 -0.921 1.00 98.19 214 ALA A N 1
ATOM 1730 C CA . ALA A 1 214 ? -2.727 -2.413 -1.653 1.00 98.19 214 ALA A CA 1
ATOM 1731 C C . ALA A 1 214 ? -3.480 -2.906 -2.906 1.00 98.19 214 ALA A C 1
ATOM 1733 O O . ALA A 1 214 ? -3.210 -4.005 -3.396 1.00 98.19 214 ALA A O 1
ATOM 1734 N N . PRO A 1 215 ? -4.403 -2.106 -3.466 1.00 98.12 215 PRO A N 1
ATOM 1735 C CA . PRO A 1 215 ? -4.943 -2.323 -4.801 1.00 98.12 215 PRO A CA 1
ATOM 1736 C C . PRO A 1 215 ? -4.099 -1.622 -5.868 1.00 98.12 215 PRO A C 1
ATOM 1738 O O . PRO A 1 215 ? -3.707 -0.465 -5.709 1.00 98.12 215 PRO A O 1
ATOM 1741 N N . SER A 1 216 ? -3.944 -2.248 -7.026 1.00 97.38 216 SER A N 1
ATOM 1742 C CA . SER A 1 216 ? -3.490 -1.549 -8.225 1.00 97.38 216 SER A CA 1
ATOM 1743 C C . SER A 1 216 ? -4.512 -0.515 -8.689 1.00 97.38 216 SER A C 1
ATOM 1745 O O . SER A 1 216 ? -5.723 -0.609 -8.429 1.00 97.38 216 SER A O 1
ATOM 1747 N N . GLY A 1 217 ? -4.033 0.458 -9.450 1.00 96.06 217 GLY A N 1
ATOM 1748 C CA . GLY A 1 217 ? -4.897 1.419 -10.096 1.00 96.06 217 GLY A CA 1
ATOM 1749 C C . GLY A 1 217 ? -4.179 2.176 -11.199 1.00 96.06 217 GLY A C 1
ATOM 1750 O O . GLY A 1 217 ? -3.570 1.575 -12.077 1.00 96.06 217 GLY A O 1
ATOM 1751 N N . ASN A 1 218 ? -4.404 3.479 -11.237 1.00 95.56 218 ASN A N 1
ATOM 1752 C CA . ASN A 1 218 ? -3.908 4.377 -12.279 1.00 95.56 218 ASN A CA 1
ATOM 1753 C C . ASN A 1 218 ? -3.722 5.791 -11.728 1.00 95.56 218 ASN A C 1
ATOM 1755 O O . ASN A 1 218 ? -3.949 6.775 -12.435 1.00 95.56 218 ASN A O 1
ATOM 1759 N N . SER A 1 219 ? -3.458 5.904 -10.426 1.00 96.38 219 SER A N 1
ATOM 1760 C CA . SER A 1 219 ? -3.385 7.210 -9.795 1.00 96.38 219 SER A CA 1
ATOM 1761 C C . SER A 1 219 ? -2.195 8.024 -10.314 1.00 96.38 219 SER A C 1
ATOM 1763 O O . SER A 1 219 ? -1.187 7.472 -10.754 1.00 96.38 219 SER A O 1
ATOM 1765 N N . GLY A 1 220 ? -2.309 9.352 -10.281 1.00 93.06 220 GLY A N 1
ATOM 1766 C CA . GLY A 1 220 ? -1.311 10.256 -10.871 1.00 93.06 220 GLY A CA 1
ATOM 1767 C C . GLY A 1 220 ? -1.394 10.339 -12.402 1.00 93.06 220 GLY A C 1
ATOM 1768 O O . GLY A 1 220 ? -2.450 10.114 -12.992 1.00 93.06 220 GLY A O 1
ATOM 1769 N N . ILE A 1 221 ? -0.282 10.683 -13.060 1.00 85.19 221 ILE A N 1
ATOM 1770 C CA . ILE A 1 221 ? -0.207 10.923 -14.520 1.00 85.19 221 ILE A CA 1
ATOM 1771 C C . ILE A 1 221 ? -0.003 9.608 -15.317 1.00 85.19 221 ILE A C 1
ATOM 1773 O O . ILE A 1 221 ? 0.451 9.603 -16.454 1.00 85.19 221 ILE A O 1
ATOM 1777 N N . SER A 1 222 ? -0.371 8.458 -14.747 1.00 75.25 222 SER A N 1
ATOM 1778 C CA . SER A 1 222 ? -0.117 7.138 -15.347 1.00 75.25 222 SER A CA 1
ATOM 1779 C C . SER A 1 222 ? -1.009 6.826 -16.570 1.00 75.25 222 SER A C 1
ATOM 1781 O O . SER A 1 222 ? -0.642 6.036 -17.443 1.00 75.25 222 SER A O 1
ATOM 1783 N N . GLY A 1 223 ? -2.176 7.477 -16.679 1.00 76.56 223 GLY A N 1
ATOM 1784 C CA . GLY A 1 223 ? -3.091 7.423 -17.831 1.00 76.56 223 GLY A CA 1
ATOM 1785 C C . GLY A 1 223 ? -3.851 6.098 -18.016 1.00 76.56 223 GLY A C 1
ATOM 1786 O O . GLY A 1 223 ? -5.051 6.116 -18.288 1.00 76.56 223 GLY A O 1
ATOM 1787 N N . SER A 1 224 ? -3.200 4.948 -17.823 1.00 91.06 224 SER A N 1
ATOM 1788 C CA . SER A 1 224 ? -3.770 3.598 -17.967 1.00 91.06 224 SER A CA 1
ATOM 1789 C C . SER A 1 224 ? -3.555 2.753 -16.709 1.00 91.06 224 SER A C 1
ATOM 1791 O O . SER A 1 224 ? -2.627 3.004 -15.951 1.00 91.06 224 SER A O 1
ATOM 1793 N N . TYR A 1 225 ? -4.403 1.748 -16.475 1.00 94.69 225 TYR A N 1
ATOM 1794 C CA . TYR A 1 225 ? -4.255 0.856 -15.320 1.00 94.69 225 TYR A CA 1
ATOM 1795 C C . TYR A 1 225 ? -2.990 0.005 -15.427 1.00 94.69 225 TYR A C 1
ATOM 1797 O O . TYR A 1 225 ? -2.868 -0.814 -16.341 1.00 94.69 225 TYR A O 1
ATOM 1805 N N . HIS A 1 226 ? -2.070 0.215 -14.492 1.00 96.06 226 HIS A N 1
ATOM 1806 C CA . HIS A 1 226 ? -0.835 -0.542 -14.371 1.00 96.06 226 HIS A CA 1
ATOM 1807 C C . HIS A 1 226 ? -0.271 -0.420 -12.956 1.00 96.06 226 HIS A C 1
ATOM 1809 O O . HIS A 1 226 ? -0.689 0.428 -12.169 1.00 96.06 226 HIS A O 1
ATOM 1815 N N . LEU A 1 227 ? 0.701 -1.272 -12.648 1.00 97.38 227 LEU A N 1
ATOM 1816 C CA . LEU A 1 227 ? 1.528 -1.144 -11.458 1.00 97.38 227 LEU A CA 1
ATOM 1817 C C . LEU A 1 227 ? 2.952 -0.843 -11.900 1.00 97.38 227 LEU A C 1
ATOM 1819 O O . LEU A 1 227 ? 3.553 -1.657 -12.5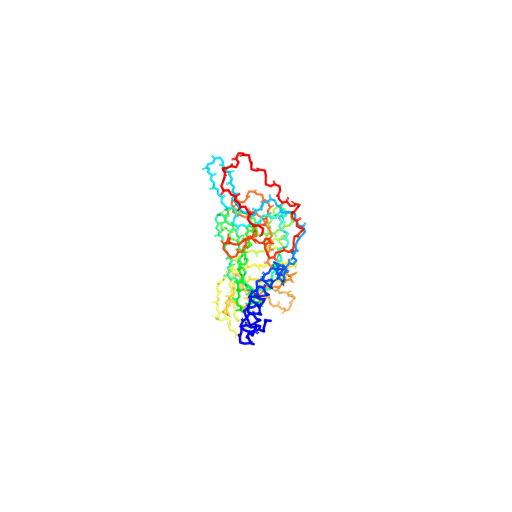98 1.00 97.38 227 LEU A O 1
ATOM 1823 N N . HIS A 1 228 ? 3.467 0.312 -11.492 1.00 97.38 228 HIS A N 1
ATOM 1824 C CA . HIS A 1 228 ? 4.877 0.633 -11.646 1.00 97.38 228 HIS A CA 1
ATOM 1825 C C . HIS A 1 228 ? 5.635 0.119 -10.421 1.00 97.38 228 HIS A C 1
ATOM 1827 O O . HIS A 1 228 ? 5.332 0.497 -9.285 1.00 97.38 228 HIS A O 1
ATOM 1833 N N . LEU A 1 229 ? 6.597 -0.766 -10.667 1.00 97.62 229 LEU A N 1
ATOM 1834 C CA . LEU A 1 229 ? 7.466 -1.362 -9.663 1.00 97.62 229 LEU A CA 1
ATOM 1835 C C . LEU A 1 229 ? 8.876 -0.799 -9.828 1.00 97.62 229 LEU A C 1
ATOM 1837 O O . LEU A 1 229 ? 9.521 -1.029 -10.850 1.00 97.62 229 LEU A O 1
ATOM 1841 N N . GLY A 1 230 ? 9.365 -0.098 -8.813 1.00 97.06 230 GLY A N 1
ATOM 1842 C CA . GLY A 1 230 ? 10.752 0.354 -8.722 1.00 97.06 230 GLY A CA 1
ATOM 1843 C C . GLY A 1 230 ? 11.493 -0.339 -7.582 1.00 97.06 230 GLY A C 1
ATOM 1844 O O . GLY A 1 230 ? 10.881 -0.920 -6.684 1.00 97.06 230 GLY A O 1
ATOM 1845 N N . VAL A 1 231 ? 12.820 -0.236 -7.588 1.00 95.31 231 VAL A N 1
ATOM 1846 C CA . VAL A 1 231 ? 13.674 -0.692 -6.485 1.00 95.31 231 VAL A CA 1
ATOM 1847 C C . VAL A 1 231 ? 14.832 0.287 -6.282 1.00 95.31 231 VAL A C 1
ATOM 1849 O O . VAL A 1 231 ? 15.315 0.877 -7.247 1.00 95.31 231 VAL A O 1
ATOM 1852 N N . ASN A 1 232 ? 15.241 0.502 -5.030 1.00 92.81 232 ASN A N 1
ATOM 1853 C CA . ASN A 1 232 ? 16.380 1.346 -4.641 1.00 92.81 232 ASN A CA 1
ATOM 1854 C C . ASN A 1 232 ? 16.343 2.744 -5.289 1.00 92.81 232 ASN A C 1
ATOM 1856 O O . ASN A 1 232 ? 17.293 3.171 -5.932 1.00 92.81 232 ASN A O 1
ATOM 1860 N N . ASN A 1 233 ? 15.214 3.448 -5.174 1.00 89.81 233 ASN A N 1
ATOM 1861 C CA . ASN A 1 233 ? 14.964 4.770 -5.772 1.00 89.81 233 ASN A CA 1
ATOM 1862 C C . ASN A 1 233 ? 15.098 4.828 -7.308 1.00 89.81 233 ASN A C 1
ATOM 1864 O O . ASN A 1 233 ? 15.226 5.910 -7.896 1.00 89.81 233 ASN A O 1
ATOM 1868 N N . GLY A 1 234 ? 15.011 3.666 -7.958 1.00 88.12 234 GLY A N 1
ATOM 1869 C CA . GLY A 1 234 ? 15.170 3.514 -9.397 1.00 88.12 234 GLY A CA 1
ATOM 1870 C C . GLY A 1 234 ? 16.620 3.470 -9.858 1.00 88.12 234 GLY A C 1
ATOM 1871 O O . GLY A 1 234 ? 16.856 3.700 -11.041 1.00 88.12 234 GLY A O 1
ATOM 1872 N N . ASP A 1 235 ? 17.566 3.224 -8.948 1.00 89.31 235 ASP A N 1
ATOM 1873 C CA . ASP A 1 235 ? 18.983 3.041 -9.281 1.00 89.31 235 ASP A CA 1
ATOM 1874 C C . ASP A 1 235 ? 19.259 1.629 -9.828 1.00 89.31 235 ASP A C 1
ATOM 1876 O O . ASP A 1 235 ? 20.225 1.415 -10.563 1.00 89.31 235 ASP A O 1
ATOM 1880 N N . ASP A 1 236 ? 18.372 0.676 -9.531 1.00 90.19 236 ASP A N 1
ATOM 1881 C CA . ASP A 1 236 ? 18.454 -0.704 -9.989 1.00 90.19 236 ASP A CA 1
ATOM 1882 C C . ASP A 1 236 ? 17.247 -1.096 -10.848 1.00 90.19 236 ASP A C 1
ATOM 1884 O O . ASP A 1 236 ? 16.109 -0.690 -10.604 1.00 90.19 236 ASP A O 1
ATOM 1888 N N . ASN A 1 237 ? 17.496 -1.954 -11.842 1.00 91.50 237 ASN A N 1
ATOM 1889 C CA . ASN A 1 237 ? 16.435 -2.623 -12.589 1.00 91.50 237 ASN A CA 1
ATOM 1890 C C . ASN A 1 237 ? 15.773 -3.688 -11.689 1.00 91.50 237 ASN A C 1
ATOM 1892 O O . ASN A 1 237 ? 16.470 -4.626 -11.292 1.00 91.50 237 ASN A O 1
ATOM 1896 N N . PRO A 1 238 ? 14.451 -3.624 -11.427 1.00 92.19 238 PRO A N 1
ATOM 1897 C CA . PRO A 1 238 ? 13.726 -4.644 -10.666 1.00 92.19 238 PRO A CA 1
ATOM 1898 C C . PRO A 1 238 ? 13.965 -6.083 -11.141 1.00 92.19 238 PRO A C 1
ATOM 1900 O O . PRO A 1 238 ? 14.037 -6.991 -10.316 1.00 92.19 238 PRO A O 1
ATOM 1903 N N . LEU A 1 239 ? 14.148 -6.301 -12.450 1.00 89.56 239 LEU A N 1
ATOM 1904 C CA . LEU A 1 239 ? 14.377 -7.633 -13.023 1.00 89.56 239 LEU A CA 1
ATOM 1905 C C . LEU A 1 239 ? 15.706 -8.270 -12.598 1.00 89.56 239 LEU A C 1
ATOM 1907 O O . LEU A 1 239 ? 15.841 -9.483 -12.696 1.00 89.56 239 LEU A O 1
ATOM 1911 N N . ARG A 1 240 ? 16.652 -7.502 -12.039 1.00 86.06 240 ARG A N 1
ATOM 1912 C CA . ARG A 1 240 ? 17.852 -8.063 -11.390 1.00 86.06 240 ARG A CA 1
ATOM 1913 C C . ARG A 1 240 ? 17.522 -8.937 -10.184 1.00 86.06 240 ARG A C 1
ATOM 1915 O O . ARG A 1 240 ? 18.312 -9.796 -9.824 1.00 86.06 240 ARG A O 1
ATOM 1922 N N . TYR A 1 241 ? 16.380 -8.690 -9.546 1.00 87.31 241 TYR A N 1
ATOM 1923 C CA . TYR A 1 241 ? 15.963 -9.379 -8.328 1.00 87.31 241 TYR A CA 1
ATOM 1924 C C . TYR A 1 241 ? 14.728 -10.248 -8.538 1.00 87.31 241 TYR A C 1
ATOM 1926 O O . TYR A 1 241 ? 14.250 -10.847 -7.583 1.00 87.31 241 TYR A O 1
ATOM 1934 N N . LEU A 1 242 ? 14.171 -10.301 -9.747 1.00 87.81 242 LEU A N 1
ATOM 1935 C CA . LEU A 1 242 ? 12.959 -11.059 -10.036 1.00 87.81 242 LEU A CA 1
ATOM 1936 C C . LEU A 1 242 ? 13.275 -12.204 -10.983 1.00 87.81 242 LEU A C 1
ATOM 1938 O O . LEU A 1 242 ? 13.950 -12.016 -11.991 1.00 87.81 242 LEU A O 1
ATOM 1942 N N . ILE A 1 243 ? 12.722 -13.381 -10.697 1.00 82.19 243 ILE A N 1
ATOM 1943 C CA . ILE A 1 243 ? 12.710 -14.484 -11.651 1.00 82.19 243 ILE A CA 1
ATOM 1944 C C . ILE A 1 243 ? 11.855 -14.043 -12.836 1.00 82.19 243 ILE A C 1
ATOM 1946 O O . ILE A 1 243 ? 10.648 -13.811 -12.716 1.00 82.19 243 ILE A O 1
ATOM 1950 N N . HIS A 1 244 ? 12.505 -13.950 -13.985 1.00 75.06 244 HIS A N 1
ATOM 1951 C CA . HIS A 1 244 ? 11.898 -13.695 -15.275 1.00 75.06 244 HIS A CA 1
ATOM 1952 C C . HIS A 1 244 ? 12.448 -14.721 -16.259 1.00 75.06 244 HIS A C 1
ATOM 1954 O O . HIS A 1 244 ? 13.557 -15.237 -16.097 1.00 75.06 244 HIS A O 1
ATOM 1960 N N . THR A 1 245 ? 11.653 -15.075 -17.266 1.00 63.31 245 THR A N 1
ATOM 1961 C CA . THR A 1 245 ? 12.199 -15.836 -18.389 1.00 63.31 245 THR A CA 1
ATOM 1962 C C . THR A 1 245 ? 13.305 -14.976 -18.998 1.00 63.31 245 THR A C 1
ATOM 1964 O O . THR A 1 245 ? 13.039 -13.795 -19.223 1.00 63.31 245 THR A O 1
ATOM 1967 N N . PRO A 1 246 ? 14.523 -15.505 -19.219 1.00 58.50 246 PRO A N 1
ATOM 1968 C CA . PRO A 1 246 ? 15.569 -14.716 -19.843 1.00 58.50 246 PRO A CA 1
ATOM 1969 C C . PRO A 1 246 ? 15.023 -14.164 -21.151 1.00 58.50 246 PRO A C 1
ATOM 1971 O O . PRO A 1 246 ? 14.451 -14.916 -21.952 1.00 58.50 246 PRO A O 1
ATOM 1974 N N . ASP A 1 247 ? 15.183 -12.857 -21.344 1.00 50.22 247 ASP A N 1
ATOM 1975 C CA . ASP A 1 247 ? 14.947 -12.258 -22.644 1.00 50.22 247 ASP A CA 1
ATOM 1976 C C . ASP A 1 247 ? 15.731 -13.086 -23.661 1.00 50.22 247 ASP A C 1
ATOM 1978 O O . ASP A 1 247 ? 16.906 -13.411 -23.450 1.00 50.22 247 ASP A O 1
ATOM 1982 N N . ILE A 1 248 ? 15.076 -13.486 -24.753 1.00 50.72 248 ILE A N 1
ATOM 1983 C CA . ILE A 1 248 ? 15.780 -14.052 -25.904 1.00 50.72 248 ILE A CA 1
ATOM 1984 C C . ILE A 1 248 ? 16.913 -13.068 -26.191 1.00 50.72 248 ILE A C 1
ATOM 1986 O O . ILE A 1 248 ? 16.600 -11.901 -26.422 1.00 50.72 248 ILE A O 1
ATOM 1990 N N . ASN A 1 249 ? 18.174 -13.524 -26.082 1.00 45.56 249 ASN A N 1
ATOM 1991 C CA . ASN A 1 249 ? 19.384 -12.691 -26.086 1.00 45.56 249 ASN A CA 1
ATOM 1992 C C . ASN A 1 249 ? 19.143 -11.354 -26.793 1.00 45.56 249 ASN A C 1
ATOM 1994 O O . ASN A 1 249 ? 18.883 -11.384 -28.006 1.00 45.56 249 ASN A O 1
ATOM 1998 N N . PRO A 1 250 ? 19.188 -10.211 -26.078 1.00 48.59 250 PRO A N 1
ATOM 1999 C CA . PRO A 1 250 ? 18.811 -8.934 -26.654 1.00 48.59 250 PRO A CA 1
ATOM 2000 C C . PRO A 1 250 ? 19.604 -8.732 -27.938 1.00 48.59 250 PRO A C 1
ATOM 2002 O O . PRO A 1 250 ? 20.834 -8.649 -27.938 1.00 48.59 250 PRO A O 1
ATOM 2005 N N . THR A 1 251 ? 18.897 -8.726 -29.064 1.00 43.31 251 THR A N 1
ATOM 2006 C CA . THR A 1 251 ? 19.529 -8.526 -30.361 1.00 43.31 251 THR A CA 1
ATOM 2007 C C . THR A 1 251 ? 19.704 -7.026 -30.525 1.00 43.31 251 THR A C 1
ATOM 2009 O O . THR A 1 251 ? 18.840 -6.332 -31.055 1.00 43.31 251 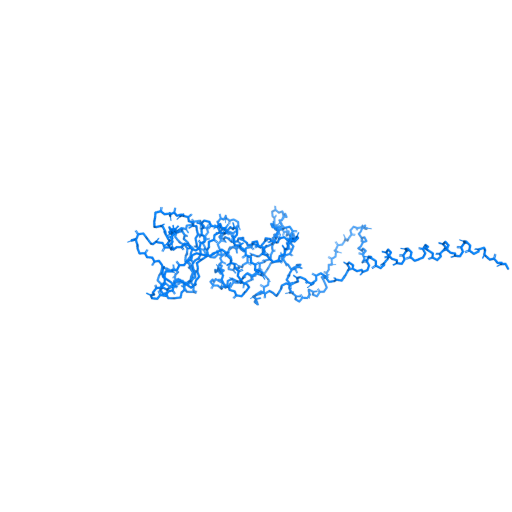THR A O 1
ATOM 2012 N N . VAL A 1 252 ? 20.804 -6.494 -29.996 1.00 49.25 252 VAL A N 1
ATOM 2013 C CA . VAL A 1 252 ? 21.154 -5.089 -30.200 1.00 49.25 252 VAL A CA 1
ATOM 2014 C C . VAL A 1 252 ? 21.687 -4.946 -31.622 1.00 49.25 252 VAL A C 1
ATOM 2016 O O . VAL A 1 252 ? 22.829 -5.296 -31.914 1.00 49.25 252 VAL A O 1
ATOM 2019 N N . VAL A 1 253 ? 20.855 -4.426 -32.523 1.00 52.59 253 VAL A N 1
ATOM 2020 C CA . VAL A 1 253 ? 21.306 -3.984 -33.846 1.00 52.59 253 VAL A CA 1
ATOM 2021 C C . VAL A 1 253 ? 21.802 -2.550 -33.707 1.00 52.59 253 VAL A C 1
ATOM 2023 O O . VAL A 1 253 ? 21.011 -1.610 -33.647 1.00 52.59 253 VAL A O 1
ATOM 2026 N N . ILE A 1 254 ? 23.121 -2.371 -33.636 1.00 52.72 254 ILE A N 1
ATOM 2027 C CA . ILE A 1 254 ? 23.722 -1.040 -33.739 1.00 52.72 254 ILE A CA 1
ATOM 2028 C C . ILE A 1 254 ? 23.818 -0.699 -35.227 1.00 52.72 254 ILE A C 1
ATOM 2030 O O . ILE A 1 254 ? 24.663 -1.237 -35.939 1.00 52.72 254 ILE A O 1
ATOM 2034 N N . ASN A 1 255 ? 22.951 0.189 -35.710 1.00 43.47 255 ASN A N 1
ATOM 2035 C CA . ASN A 1 255 ? 23.099 0.767 -37.044 1.00 43.47 255 ASN A CA 1
ATOM 2036 C C . ASN A 1 255 ? 24.191 1.847 -36.982 1.00 43.47 255 ASN A C 1
ATOM 2038 O O . ASN A 1 255 ? 24.026 2.833 -36.268 1.00 43.47 255 ASN A O 1
ATOM 2042 N N . ASN A 1 256 ? 25.292 1.656 -37.719 1.00 57.09 256 ASN A N 1
ATOM 2043 C CA . ASN A 1 256 ? 26.499 2.501 -37.707 1.00 57.09 256 ASN A CA 1
ATOM 2044 C C . ASN A 1 256 ? 27.184 2.608 -36.328 1.00 57.09 256 ASN A C 1
ATOM 2046 O O . ASN A 1 256 ? 27.234 3.699 -35.754 1.00 57.09 256 ASN A O 1
ATOM 2050 N N . PRO A 1 257 ? 27.725 1.507 -35.772 1.00 47.97 257 PRO A N 1
ATOM 2051 C CA . PRO A 1 257 ? 28.509 1.592 -34.547 1.00 47.97 257 PRO A CA 1
ATOM 2052 C C . PRO A 1 257 ? 29.736 2.486 -34.792 1.00 47.97 257 PRO A C 1
ATOM 2054 O O . PRO A 1 257 ? 30.481 2.232 -35.738 1.00 47.97 257 PRO A O 1
ATOM 2057 N N . PRO A 1 258 ? 29.985 3.524 -33.974 1.00 55.16 258 PRO A N 1
ATOM 2058 C CA . PRO A 1 258 ? 31.285 4.179 -33.983 1.00 55.16 258 PRO A CA 1
ATOM 2059 C C . PRO A 1 258 ? 32.354 3.139 -33.614 1.00 55.16 258 PRO A C 1
ATOM 2061 O O . PRO A 1 258 ? 32.145 2.355 -32.689 1.00 55.16 258 PRO A O 1
ATOM 2064 N N . ASP A 1 259 ? 33.481 3.138 -34.335 1.00 54.69 259 ASP A N 1
ATOM 2065 C CA . ASP A 1 259 ? 34.544 2.106 -34.397 1.00 54.69 259 ASP A CA 1
ATOM 2066 C C . ASP A 1 259 ? 35.223 1.676 -33.066 1.00 54.69 259 ASP A C 1
ATOM 2068 O O . ASP A 1 259 ? 36.311 1.101 -33.077 1.00 54.69 259 ASP A O 1
ATOM 2072 N N . ARG A 1 260 ? 34.675 1.974 -31.882 1.00 46.19 260 ARG A N 1
ATOM 2073 C CA . ARG A 1 260 ? 35.418 1.897 -30.609 1.00 46.19 260 ARG A CA 1
ATOM 2074 C C . ARG A 1 260 ? 34.702 1.251 -29.428 1.00 46.19 260 ARG A C 1
ATOM 2076 O O . ARG A 1 260 ? 35.066 1.535 -28.288 1.00 46.19 260 ARG A O 1
ATOM 2083 N N . HIS A 1 261 ? 33.761 0.340 -29.651 1.00 47.50 261 HIS A N 1
ATOM 2084 C CA . HIS A 1 261 ? 33.218 -0.459 -28.547 1.00 47.50 261 HIS A CA 1
ATOM 2085 C C . HIS A 1 261 ? 33.567 -1.940 -28.699 1.00 47.50 261 HIS A C 1
ATOM 2087 O O . HIS A 1 261 ? 32.946 -2.677 -29.456 1.00 47.50 261 HIS A O 1
ATOM 2093 N N . ILE A 1 262 ? 34.584 -2.365 -27.943 1.00 40.31 262 ILE A N 1
ATOM 2094 C CA . ILE A 1 262 ? 34.845 -3.770 -27.628 1.00 40.31 262 ILE A CA 1
ATOM 2095 C C . ILE A 1 262 ? 33.980 -4.103 -26.412 1.00 40.31 262 ILE A C 1
ATOM 2097 O O . ILE A 1 262 ? 34.241 -3.607 -25.317 1.00 40.31 262 ILE A O 1
ATOM 2101 N N . PHE A 1 263 ? 32.959 -4.938 -26.592 1.00 39.34 263 PHE A N 1
ATOM 2102 C CA . PHE A 1 263 ? 32.301 -5.600 -25.469 1.00 39.34 263 PHE A CA 1
ATOM 2103 C C . PHE A 1 263 ? 33.159 -6.808 -25.093 1.00 39.34 263 PHE A C 1
ATOM 2105 O O . PHE A 1 263 ? 33.225 -7.784 -25.842 1.00 39.34 263 PHE A O 1
ATOM 2112 N N . MET A 1 264 ? 33.883 -6.715 -23.978 1.00 33.28 264 MET A N 1
ATOM 2113 C CA . MET A 1 264 ? 34.563 -7.879 -23.415 1.00 33.28 264 MET A CA 1
ATOM 2114 C C . MET A 1 264 ? 33.519 -8.752 -22.716 1.00 33.28 264 MET A C 1
ATOM 2116 O O . MET A 1 264 ? 32.711 -8.236 -21.944 1.00 33.28 264 MET A O 1
ATOM 2120 N N . ARG A 1 265 ? 33.516 -10.040 -23.074 1.00 35.53 265 ARG A N 1
ATOM 2121 C CA . ARG A 1 265 ? 32.732 -11.088 -22.413 1.00 35.53 265 ARG A CA 1
ATOM 2122 C C . ARG A 1 265 ? 33.241 -11.347 -21.004 1.00 35.53 265 ARG A C 1
ATOM 2124 O O . ARG A 1 265 ? 34.476 -11.243 -20.821 1.00 35.53 265 ARG A O 1
#